Protein AF-A0A1M5IWQ6-F1 (afdb_monomer)

Structure (mmCIF, N/CA/C/O backbone):
data_AF-A0A1M5IWQ6-F1
#
_entry.id   AF-A0A1M5IWQ6-F1
#
loop_
_atom_site.group_PDB
_atom_site.id
_atom_site.type_symbol
_atom_site.label_atom_id
_atom_site.label_alt_id
_atom_site.label_comp_id
_atom_site.label_asym_id
_atom_site.label_entity_id
_atom_site.label_seq_id
_atom_site.pdbx_PDB_ins_code
_atom_site.Cartn_x
_atom_site.Cartn_y
_atom_site.Cartn_z
_atom_site.occupancy
_atom_site.B_iso_or_equiv
_atom_site.auth_seq_id
_atom_site.auth_comp_id
_atom_site.auth_asym_id
_atom_site.auth_atom_id
_atom_site.pdbx_PDB_model_num
ATOM 1 N N . MET A 1 1 ? 2.486 -21.327 -20.173 1.00 48.19 1 MET A N 1
ATOM 2 C CA . MET A 1 1 ? 1.313 -21.281 -19.273 1.00 48.19 1 MET A CA 1
ATOM 3 C C . MET A 1 1 ? 1.698 -21.804 -17.889 1.00 48.19 1 MET A C 1
ATOM 5 O O . MET A 1 1 ? 1.498 -21.087 -16.926 1.00 48.19 1 MET A O 1
ATOM 9 N N . GLU A 1 2 ? 2.389 -22.947 -17.797 1.00 38.00 2 GLU A N 1
ATOM 10 C CA . GLU A 1 2 ? 2.867 -23.539 -16.528 1.00 38.00 2 GLU A CA 1
ATOM 11 C C . GLU A 1 2 ? 3.842 -22.665 -15.716 1.00 38.00 2 GLU A C 1
ATOM 13 O O . GLU A 1 2 ? 3.672 -22.534 -14.512 1.00 38.00 2 GLU A O 1
ATOM 18 N N . LEU A 1 3 ? 4.811 -21.991 -16.350 1.00 35.88 3 LEU A N 1
ATOM 19 C CA . LEU A 1 3 ? 5.772 -21.109 -15.655 1.00 35.88 3 LEU A CA 1
ATOM 20 C C . LEU A 1 3 ? 5.118 -19.897 -14.963 1.00 35.88 3 LEU A C 1
ATOM 22 O O . LEU A 1 3 ? 5.536 -19.524 -13.871 1.00 35.88 3 LEU A O 1
ATOM 26 N N . LYS A 1 4 ? 4.073 -19.313 -15.570 1.00 40.38 4 LYS A N 1
ATOM 27 C CA . LYS A 1 4 ?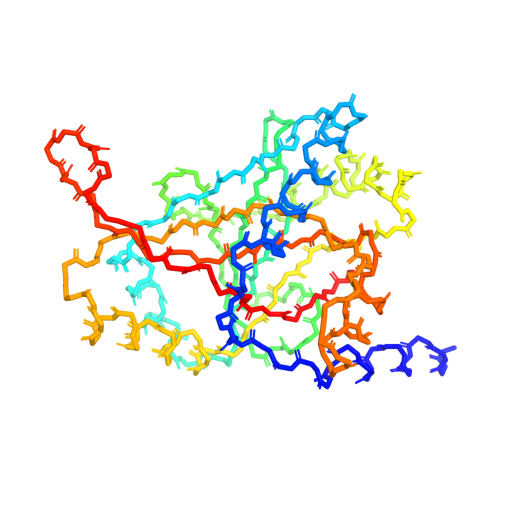 3.292 -18.223 -14.957 1.00 40.38 4 LYS A CA 1
ATOM 28 C C . LYS A 1 4 ? 2.473 -18.729 -13.771 1.00 40.38 4 LYS A C 1
ATOM 30 O O . LYS A 1 4 ? 2.425 -18.057 -12.750 1.00 40.38 4 LYS A O 1
ATOM 35 N N . ASN A 1 5 ? 1.887 -19.920 -13.885 1.00 39.28 5 ASN A N 1
ATOM 36 C CA . ASN A 1 5 ? 1.124 -20.529 -12.795 1.00 39.28 5 ASN A CA 1
ATOM 37 C C . ASN A 1 5 ? 2.032 -20.898 -11.607 1.00 39.28 5 ASN A C 1
ATOM 39 O O . ASN A 1 5 ? 1.681 -20.606 -10.473 1.00 39.28 5 ASN A O 1
ATOM 43 N N . LEU A 1 6 ? 3.242 -21.412 -11.861 1.00 35.00 6 LEU A N 1
ATOM 44 C CA . LEU A 1 6 ? 4.257 -21.689 -10.831 1.00 35.00 6 LEU A CA 1
ATOM 45 C C . LEU A 1 6 ? 4.786 -20.421 -10.135 1.00 35.00 6 LEU A C 1
ATOM 47 O O . LEU A 1 6 ? 5.103 -20.452 -8.947 1.00 35.00 6 LEU A O 1
ATOM 51 N N . GLN A 1 7 ? 4.904 -19.301 -10.857 1.00 44.38 7 GLN A N 1
ATOM 52 C CA 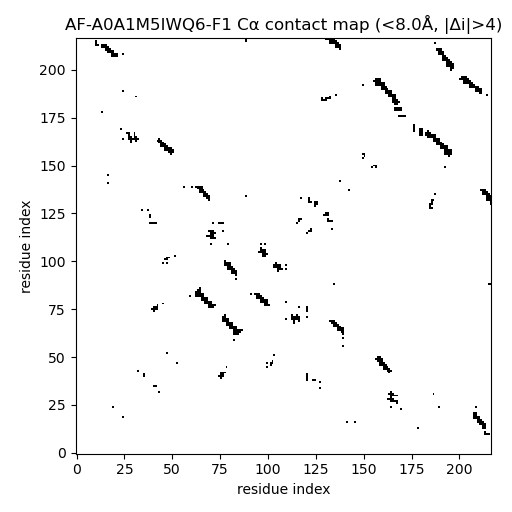. GLN A 1 7 ? 5.238 -18.005 -10.254 1.00 44.38 7 GLN A CA 1
ATOM 53 C C . GLN A 1 7 ? 4.087 -17.471 -9.392 1.00 44.38 7 GLN A C 1
ATOM 55 O O . GLN A 1 7 ? 4.338 -16.974 -8.299 1.00 44.38 7 GLN A O 1
ATOM 60 N N . LEU A 1 8 ? 2.837 -17.621 -9.842 1.00 43.28 8 LEU A N 1
ATOM 61 C CA . LEU A 1 8 ? 1.648 -17.237 -9.075 1.00 43.28 8 LEU A CA 1
ATOM 62 C C . LEU A 1 8 ? 1.505 -18.062 -7.787 1.00 43.28 8 LEU A C 1
ATOM 64 O O . LEU A 1 8 ? 1.313 -17.461 -6.734 1.00 43.28 8 LEU A O 1
ATOM 68 N N . GLU A 1 9 ? 1.718 -19.383 -7.842 1.00 45.91 9 GLU A N 1
ATOM 69 C CA . GLU A 1 9 ? 1.705 -20.280 -6.671 1.00 45.91 9 GLU A CA 1
ATOM 70 C C . GLU A 1 9 ? 2.801 -19.946 -5.646 1.00 45.91 9 GLU A C 1
ATOM 72 O O . GLU A 1 9 ? 2.559 -19.988 -4.442 1.00 45.91 9 GLU A O 1
ATOM 77 N N . LYS A 1 10 ? 4.007 -19.563 -6.096 1.00 45.91 10 LYS A N 1
ATOM 78 C CA . LYS A 1 10 ? 5.080 -19.101 -5.193 1.00 45.91 10 LYS A CA 1
ATOM 79 C C . LYS A 1 10 ? 4.766 -17.765 -4.523 1.00 45.91 10 LYS A C 1
ATOM 81 O O . LYS A 1 10 ? 5.246 -17.525 -3.422 1.00 45.91 10 LYS A O 1
ATOM 86 N N . ILE A 1 11 ? 4.001 -16.901 -5.187 1.00 44.62 11 ILE A N 1
ATOM 87 C CA . ILE A 1 11 ? 3.546 -15.619 -4.638 1.00 44.62 11 ILE A CA 1
ATOM 88 C C . ILE A 1 11 ? 2.382 -15.836 -3.656 1.00 44.62 11 ILE A C 1
ATOM 90 O O . ILE A 1 11 ? 2.345 -15.161 -2.636 1.00 44.62 11 ILE A O 1
ATOM 94 N N . ASP A 1 12 ? 1.488 -16.794 -3.925 1.00 43.41 12 ASP A N 1
ATOM 95 C CA . ASP A 1 12 ? 0.362 -17.174 -3.052 1.00 43.41 12 ASP A CA 1
ATOM 96 C C . ASP A 1 12 ? 0.777 -17.823 -1.725 1.00 43.41 12 ASP A C 1
ATOM 98 O O . ASP A 1 12 ? -0.024 -17.891 -0.799 1.00 43.41 12 ASP A O 1
ATOM 102 N N . GLY A 1 13 ? 2.012 -18.320 -1.625 1.00 43.31 13 GLY A N 1
ATOM 103 C CA . GLY A 1 13 ? 2.538 -18.954 -0.416 1.00 43.31 13 GLY A CA 1
ATOM 104 C C . GLY A 1 13 ? 3.197 -18.006 0.593 1.00 43.31 13 GLY A C 1
ATOM 105 O O . GLY A 1 13 ? 3.841 -18.501 1.517 1.00 43.31 13 GLY A O 1
ATOM 106 N N . ILE A 1 14 ? 3.126 -16.679 0.412 1.00 49.75 14 ILE A N 1
ATOM 107 C CA . ILE A 1 14 ? 3.876 -15.715 1.237 1.00 49.75 14 ILE A CA 1
ATOM 108 C C . ILE A 1 14 ? 2.935 -14.798 2.035 1.00 49.75 14 ILE A C 1
ATOM 110 O O . ILE A 1 14 ? 2.792 -13.614 1.732 1.00 49.75 14 ILE A O 1
ATOM 114 N N . ASP A 1 15 ? 2.365 -15.323 3.117 1.00 53.53 15 ASP A N 1
ATOM 115 C CA . ASP A 1 15 ? 1.614 -14.534 4.101 1.00 53.53 15 ASP A CA 1
ATOM 116 C C . ASP A 1 15 ? 2.568 -13.737 5.005 1.00 53.53 15 ASP A C 1
ATOM 118 O O . ASP A 1 15 ? 3.330 -14.333 5.773 1.00 53.53 15 ASP A O 1
ATOM 122 N N . PHE A 1 16 ? 2.508 -12.398 5.008 1.00 55.59 16 PHE A N 1
ATOM 123 C CA . PHE A 1 16 ? 3.153 -11.632 6.082 1.00 55.59 16 PHE A CA 1
ATOM 124 C C . PHE A 1 16 ? 2.357 -10.437 6.585 1.00 55.59 16 PHE A C 1
ATOM 126 O O . PHE A 1 16 ? 2.276 -9.421 5.916 1.00 55.59 16 PHE A O 1
ATOM 133 N N . ILE A 1 17 ? 1.997 -10.517 7.873 1.00 61.41 17 ILE A N 1
ATOM 134 C CA . ILE A 1 17 ? 1.981 -9.382 8.805 1.00 61.41 17 ILE A CA 1
ATOM 135 C C . ILE A 1 17 ? 3.007 -9.651 9.910 1.00 61.41 17 ILE A C 1
ATOM 137 O O . ILE A 1 17 ? 2.687 -10.062 11.031 1.00 61.41 17 ILE A O 1
ATOM 141 N N . LYS A 1 18 ? 4.287 -9.456 9.580 1.00 73.25 18 LYS A N 1
ATOM 142 C CA . LYS A 1 18 ? 5.389 -9.455 10.552 1.00 73.25 18 LYS A CA 1
ATOM 143 C C . LYS A 1 18 ? 5.885 -8.032 10.758 1.00 73.25 18 LYS A C 1
ATOM 145 O O . LYS A 1 18 ? 5.877 -7.217 9.840 1.00 73.25 18 LYS A O 1
ATOM 150 N N . LYS A 1 19 ? 6.314 -7.755 11.991 1.00 83.31 19 LYS A N 1
ATOM 151 C CA . LYS A 1 19 ? 7.054 -6.534 12.309 1.00 83.31 19 LYS A CA 1
ATOM 152 C C . LYS A 1 19 ? 8.330 -6.541 11.471 1.00 83.31 19 LYS A C 1
ATOM 154 O O . LYS A 1 19 ? 9.023 -7.558 11.453 1.00 83.31 19 LYS A O 1
ATOM 159 N N . ILE A 1 20 ? 8.626 -5.426 10.825 1.00 83.00 20 ILE A N 1
ATOM 160 C CA . ILE A 1 20 ? 9.859 -5.233 10.070 1.00 83.00 20 ILE A CA 1
ATOM 161 C C . ILE A 1 20 ? 10.855 -4.493 10.951 1.00 83.00 20 ILE A C 1
ATOM 163 O O . ILE A 1 20 ? 10.490 -3.610 11.729 1.00 83.00 20 ILE A O 1
ATOM 167 N N . ASP A 1 21 ? 12.119 -4.902 10.871 1.00 86.25 21 ASP A N 1
ATOM 168 C CA . ASP A 1 21 ? 13.200 -4.178 11.527 1.00 86.25 21 ASP A CA 1
ATOM 169 C C . ASP A 1 21 ? 13.381 -2.809 10.866 1.00 86.25 21 ASP A C 1
ATOM 171 O O . ASP A 1 21 ? 13.449 -2.706 9.642 1.00 86.25 21 ASP A O 1
ATOM 175 N N . SER A 1 22 ? 13.499 -1.752 11.667 1.00 89.50 22 SER A N 1
ATOM 176 C CA . SER A 1 22 ? 13.568 -0.385 11.147 1.00 89.50 22 SER A CA 1
ATOM 177 C C . SER A 1 22 ? 14.763 -0.148 10.223 1.00 89.50 22 SER A C 1
ATOM 179 O O . SER A 1 22 ? 14.689 0.717 9.357 1.00 89.50 22 SER A O 1
ATOM 181 N N . LYS A 1 23 ? 15.858 -0.912 10.349 1.00 89.19 23 LYS A N 1
ATOM 182 C CA . LYS A 1 23 ? 16.983 -0.819 9.408 1.00 89.19 23 LYS A CA 1
ATOM 183 C C . LYS A 1 23 ? 16.613 -1.349 8.027 1.00 89.19 23 LYS A C 1
ATOM 185 O O . LYS A 1 23 ? 17.020 -0.752 7.039 1.00 89.19 23 LYS A O 1
ATOM 190 N N . ILE A 1 24 ? 15.849 -2.441 7.969 1.00 88.44 24 ILE A N 1
ATOM 191 C CA . ILE A 1 24 ? 15.357 -3.019 6.710 1.00 88.44 24 ILE A CA 1
ATOM 192 C C . ILE A 1 24 ? 14.337 -2.072 6.080 1.00 88.44 24 ILE A C 1
ATOM 194 O O . ILE A 1 24 ? 14.435 -1.765 4.898 1.00 88.44 24 ILE A O 1
ATOM 198 N N . GLU A 1 25 ? 13.399 -1.561 6.880 1.00 91.25 25 GLU A N 1
ATOM 199 C CA . GLU A 1 25 ? 12.411 -0.588 6.412 1.00 91.25 25 GLU A CA 1
ATOM 200 C C . GLU A 1 25 ? 13.086 0.654 5.811 1.00 91.25 25 GLU A C 1
ATOM 202 O O . GLU A 1 25 ? 12.775 1.042 4.687 1.00 91.25 25 GLU A O 1
ATOM 207 N N . ASN A 1 26 ? 14.046 1.247 6.528 1.00 92.56 26 ASN A N 1
ATOM 208 C CA . ASN A 1 26 ? 14.762 2.431 6.056 1.00 92.56 26 ASN A CA 1
ATOM 209 C C . ASN A 1 26 ? 15.507 2.167 4.746 1.00 92.56 26 ASN A C 1
ATOM 211 O O . ASN A 1 26 ? 15.450 3.006 3.855 1.00 92.56 26 ASN A O 1
ATOM 215 N N . LEU A 1 27 ? 16.147 1.003 4.612 1.00 92.62 27 LEU A N 1
ATOM 216 C CA . LEU A 1 27 ? 16.830 0.616 3.381 1.00 92.62 27 LEU A CA 1
ATOM 217 C C . LEU A 1 27 ? 15.855 0.554 2.192 1.00 92.62 27 LEU A C 1
ATOM 219 O O . LEU A 1 27 ? 16.135 1.112 1.137 1.00 92.62 27 LEU A O 1
ATOM 223 N N . PHE A 1 28 ? 14.684 -0.064 2.365 1.00 93.38 28 PHE A N 1
ATOM 224 C CA . PHE A 1 28 ? 13.687 -0.156 1.291 1.00 93.38 28 PHE A CA 1
ATOM 225 C C . PHE A 1 28 ? 13.059 1.205 0.951 1.00 93.38 28 PHE A C 1
ATOM 227 O O . PHE A 1 28 ? 12.700 1.464 -0.200 1.00 93.38 28 PHE A O 1
ATOM 234 N N . ILE A 1 29 ? 12.909 2.087 1.943 1.00 94.94 29 ILE A N 1
ATOM 235 C CA . ILE A 1 29 ? 12.449 3.466 1.730 1.00 94.94 29 ILE A CA 1
ATOM 236 C C . ILE A 1 29 ? 13.504 4.281 0.973 1.00 94.94 29 ILE A C 1
ATOM 238 O O . ILE A 1 29 ? 13.147 5.082 0.111 1.00 94.94 29 ILE A O 1
ATOM 242 N N . GLU A 1 30 ? 14.789 4.111 1.290 1.00 95.00 30 GLU A N 1
ATOM 243 C CA . GLU A 1 30 ? 15.888 4.765 0.573 1.00 95.00 30 GLU A CA 1
ATOM 244 C C . GLU A 1 30 ? 15.916 4.336 -0.896 1.00 95.00 30 GLU A C 1
ATOM 246 O O . GLU A 1 30 ? 15.903 5.203 -1.768 1.00 95.00 30 GLU A O 1
ATOM 251 N N . GLU A 1 31 ? 15.806 3.035 -1.169 1.00 94.69 31 GLU A N 1
ATOM 252 C CA . GLU A 1 31 ? 15.715 2.497 -2.533 1.00 94.69 31 GLU A CA 1
ATOM 253 C C . GLU A 1 31 ? 14.539 3.121 -3.311 1.00 94.69 31 GLU A C 1
ATOM 255 O O . GLU A 1 31 ? 14.687 3.628 -4.425 1.00 94.69 31 GLU A O 1
ATOM 260 N N . TYR A 1 32 ? 13.363 3.202 -2.680 1.00 95.75 32 TYR A N 1
ATOM 261 C CA . TYR A 1 32 ? 12.200 3.844 -3.294 1.00 95.75 32 TYR A CA 1
ATOM 262 C C . TYR A 1 32 ? 12.426 5.330 -3.587 1.00 95.75 32 TYR A C 1
ATOM 264 O O . TYR A 1 32 ? 11.986 5.825 -4.624 1.00 95.75 32 TYR A O 1
ATOM 272 N N . LYS A 1 33 ? 13.123 6.059 -2.709 1.00 95.12 33 LYS A N 1
ATOM 273 C CA . LYS A 1 33 ? 13.457 7.476 -2.929 1.00 95.12 33 LYS A CA 1
ATOM 274 C C . LYS A 1 33 ? 14.404 7.669 -4.105 1.00 95.12 33 LYS A C 1
ATOM 276 O O . LYS A 1 33 ? 14.235 8.625 -4.864 1.00 95.12 33 LYS A O 1
ATOM 281 N N . GLU A 1 34 ? 15.359 6.765 -4.302 1.00 94.56 34 GLU A N 1
ATOM 282 C CA . GLU A 1 34 ? 16.205 6.776 -5.499 1.00 94.56 34 GLU A CA 1
ATOM 283 C C . GLU A 1 34 ? 15.364 6.590 -6.769 1.00 94.56 34 GLU A C 1
ATOM 285 O O . GLU A 1 34 ? 15.532 7.327 -7.750 1.00 94.56 34 GLU A O 1
ATOM 290 N N . LEU A 1 35 ? 14.371 5.696 -6.726 1.00 93.19 35 LEU A N 1
ATOM 291 C CA . LEU A 1 35 ? 13.426 5.495 -7.824 1.00 93.19 35 LEU A CA 1
ATOM 292 C C . LEU A 1 35 ? 12.610 6.759 -8.145 1.00 93.19 35 LEU A C 1
ATOM 294 O O . LEU A 1 35 ? 12.368 7.040 -9.322 1.00 93.19 35 LEU A O 1
ATOM 298 N N . GLN A 1 36 ? 12.245 7.576 -7.148 1.00 92.69 36 GLN A N 1
ATOM 299 C CA . GLN A 1 36 ? 11.555 8.860 -7.374 1.00 92.69 36 GLN A CA 1
ATOM 300 C C . GLN A 1 36 ? 12.387 9.854 -8.193 1.00 92.69 36 GLN A C 1
ATOM 302 O O . GLN A 1 36 ? 11.821 10.663 -8.932 1.00 92.69 36 GLN A O 1
ATOM 307 N N . GLY A 1 37 ? 13.721 9.776 -8.115 1.00 90.12 37 GLY A N 1
ATOM 308 C CA . GLY A 1 37 ? 14.618 10.565 -8.962 1.00 90.12 37 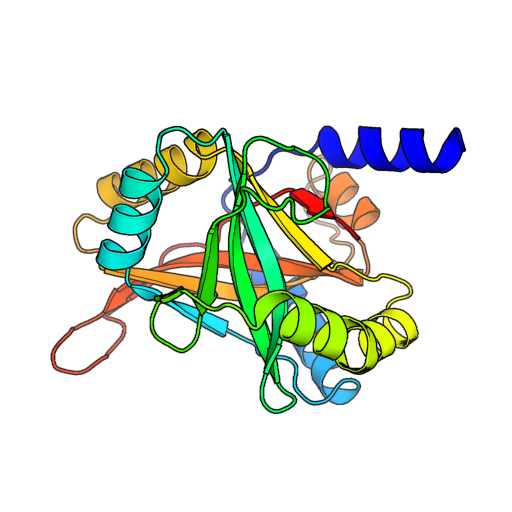GLY A CA 1
ATOM 309 C C . GLY A 1 37 ? 14.450 10.260 -10.456 1.00 90.12 37 GLY A C 1
ATOM 310 O O . GLY A 1 37 ? 14.673 11.132 -11.297 1.00 90.12 37 GLY A O 1
ATOM 311 N N . ASN A 1 38 ? 13.993 9.048 -10.784 1.00 91.50 38 ASN A N 1
ATOM 312 C CA . ASN A 1 38 ? 13.811 8.560 -12.152 1.00 91.50 38 ASN A CA 1
ATOM 313 C C . ASN A 1 38 ? 12.336 8.511 -12.589 1.00 91.50 38 ASN A C 1
ATOM 315 O O . ASN A 1 38 ? 12.035 8.596 -13.784 1.00 91.50 38 ASN A O 1
ATOM 319 N N . VAL A 1 39 ? 11.407 8.385 -11.637 1.00 93.50 39 VAL A N 1
ATOM 320 C CA . VAL A 1 39 ? 9.963 8.277 -11.873 1.00 93.50 39 VAL A CA 1
ATOM 321 C C . VAL A 1 39 ? 9.231 9.379 -11.109 1.00 93.50 39 VAL A C 1
ATOM 323 O O . VAL A 1 39 ? 8.917 9.272 -9.926 1.00 93.50 39 VAL A O 1
ATOM 326 N N . SER A 1 40 ? 8.906 10.459 -11.819 1.00 93.75 40 SER A N 1
ATOM 327 C CA . SER A 1 40 ? 8.113 11.561 -11.268 1.00 93.75 40 SER A CA 1
ATOM 328 C C . SER A 1 40 ? 6.703 11.108 -10.875 1.00 93.75 40 SER A C 1
ATOM 330 O O . SER A 1 40 ? 6.046 10.427 -11.666 1.00 93.75 40 SER A O 1
ATOM 332 N N . GLY A 1 41 ? 6.196 11.599 -9.743 1.00 93.25 41 GLY A N 1
ATOM 333 C CA . GLY A 1 41 ? 4.818 11.353 -9.300 1.00 93.25 41 GLY A CA 1
ATOM 334 C C . GLY A 1 41 ? 4.667 10.185 -8.327 1.00 93.25 41 GLY A C 1
ATOM 335 O O . GLY A 1 41 ? 3.558 9.909 -7.890 1.00 93.25 41 GLY A O 1
ATOM 336 N N . LEU A 1 42 ? 5.756 9.516 -7.951 1.00 94.69 42 LEU A N 1
ATOM 337 C CA . LEU A 1 42 ? 5.745 8.528 -6.877 1.00 94.69 42 LEU A CA 1
ATOM 338 C C . LEU A 1 42 ? 5.466 9.193 -5.523 1.00 94.69 42 LEU A C 1
ATOM 340 O O . LEU A 1 42 ? 6.167 10.120 -5.119 1.00 94.69 42 LEU A O 1
ATOM 344 N N . THR A 1 43 ? 4.451 8.700 -4.822 1.00 93.62 43 THR A N 1
ATOM 345 C CA . THR A 1 43 ? 4.057 9.162 -3.485 1.00 93.62 43 THR A CA 1
ATOM 346 C C . THR A 1 43 ? 4.806 8.354 -2.429 1.00 93.62 43 THR A C 1
ATOM 348 O O . THR A 1 43 ? 4.904 7.139 -2.563 1.00 93.62 43 THR A O 1
ATOM 351 N N . GLU A 1 44 ? 5.336 9.001 -1.387 1.00 92.94 44 GLU A N 1
ATOM 352 C CA . GLU A 1 44 ? 6.078 8.315 -0.310 1.00 92.94 44 GLU A CA 1
ATOM 353 C C . GLU A 1 44 ? 5.164 7.742 0.769 1.00 92.94 44 GLU A C 1
ATOM 355 O O . GLU A 1 44 ? 5.475 6.729 1.388 1.00 92.94 44 GLU A O 1
ATOM 360 N N . THR A 1 45 ? 4.055 8.420 1.063 1.00 91.75 45 THR A N 1
ATOM 361 C CA . THR A 1 45 ? 3.232 8.068 2.216 1.00 91.75 45 THR A CA 1
ATOM 362 C C . THR A 1 45 ? 1.758 8.320 1.966 1.00 91.75 45 THR A C 1
ATOM 364 O O . THR A 1 45 ? 1.371 9.387 1.491 1.00 91.75 45 THR A O 1
ATOM 367 N N . PHE A 1 46 ? 0.935 7.369 2.399 1.00 89.75 46 PHE A N 1
ATOM 368 C CA . PHE A 1 46 ? -0.513 7.520 2.499 1.00 89.75 46 PHE A CA 1
ATOM 369 C C . PHE A 1 46 ? -0.944 7.447 3.958 1.00 89.75 46 PHE A C 1
ATOM 371 O O . PHE A 1 46 ? -0.355 6.724 4.758 1.00 89.75 46 PHE A O 1
ATOM 378 N N . VAL A 1 47 ? -1.984 8.192 4.326 1.00 88.81 47 VAL A N 1
ATOM 379 C CA . VAL A 1 47 ? -2.518 8.176 5.691 1.00 88.81 47 VAL A CA 1
ATOM 380 C C . VAL A 1 47 ? -4.028 8.034 5.644 1.00 88.81 47 VAL A C 1
ATOM 382 O O . VAL A 1 47 ? -4.706 8.826 4.993 1.00 88.81 47 VAL A O 1
ATOM 385 N N . ILE A 1 48 ? -4.557 7.067 6.390 1.00 87.38 48 ILE A N 1
ATOM 386 C CA . ILE A 1 48 ? -5.998 6.821 6.495 1.00 87.38 48 ILE A CA 1
ATOM 387 C C . ILE A 1 48 ? -6.465 6.957 7.940 1.00 87.38 48 ILE A C 1
ATOM 389 O O . ILE A 1 48 ? -5.756 6.602 8.883 1.00 87.38 48 ILE A O 1
ATOM 393 N N . ASP A 1 49 ? -7.681 7.465 8.118 1.00 88.62 49 ASP A N 1
ATOM 394 C CA . ASP A 1 49 ? -8.357 7.459 9.411 1.00 88.62 49 ASP A CA 1
ATOM 395 C C . ASP A 1 49 ? -8.769 6.028 9.785 1.00 88.62 49 ASP A C 1
ATOM 397 O O . ASP A 1 49 ? -9.456 5.342 9.021 1.00 88.62 49 ASP A O 1
ATOM 401 N N . LEU A 1 50 ? -8.352 5.572 10.969 1.00 89.12 50 LEU A N 1
ATOM 402 C CA . LEU A 1 50 ? -8.606 4.200 11.405 1.00 89.12 50 LEU A CA 1
ATOM 403 C C . LEU A 1 50 ? -10.099 3.963 11.655 1.00 89.12 50 LEU A C 1
ATOM 405 O O . LEU A 1 50 ? -10.583 2.863 11.408 1.00 89.12 50 LEU A O 1
ATOM 409 N N . GLY A 1 51 ? -10.839 4.964 12.142 1.00 88.94 51 GLY A N 1
ATOM 410 C CA . GLY A 1 51 ? -12.282 4.841 12.359 1.00 88.94 51 GLY A CA 1
ATOM 411 C C . GLY A 1 51 ? -13.023 4.572 11.052 1.00 88.94 51 GLY A C 1
ATOM 412 O O . GLY A 1 51 ? -13.786 3.615 10.947 1.00 88.94 51 GLY A O 1
ATOM 413 N N . THR A 1 52 ? -12.716 5.367 10.033 1.00 88.19 52 THR A N 1
ATOM 414 C CA . THR A 1 52 ? -13.293 5.254 8.694 1.00 88.19 52 THR A CA 1
ATOM 415 C C . THR A 1 52 ? -12.919 3.927 8.046 1.00 88.19 52 THR A C 1
ATOM 417 O O . THR A 1 52 ? -13.791 3.228 7.535 1.00 88.19 52 THR A O 1
ATOM 420 N N . PHE A 1 53 ? -11.648 3.523 8.134 1.00 89.75 53 PHE A N 1
ATOM 421 C CA . PHE A 1 53 ? -11.214 2.238 7.591 1.00 89.75 53 PHE A CA 1
ATOM 422 C C . PHE A 1 53 ? -11.900 1.053 8.284 1.00 89.75 53 PHE A C 1
ATOM 424 O O . PHE A 1 53 ? -12.351 0.123 7.624 1.00 89.75 53 PHE A O 1
ATOM 431 N N . LYS A 1 54 ? -12.066 1.107 9.612 1.00 90.19 54 LYS A N 1
ATOM 432 C CA . LYS A 1 54 ? -12.806 0.083 10.363 1.00 90.19 54 LYS A CA 1
ATOM 433 C C . LYS A 1 54 ? -14.278 -0.001 9.971 1.00 90.19 54 LYS A C 1
ATOM 435 O O . LYS A 1 54 ? -14.810 -1.106 9.924 1.00 90.19 54 LYS A O 1
ATOM 440 N N . ASN A 1 55 ? -14.924 1.132 9.707 1.00 89.62 55 ASN A N 1
ATOM 441 C CA . ASN A 1 55 ? -16.306 1.136 9.235 1.00 89.62 55 ASN A CA 1
ATOM 442 C C . ASN A 1 55 ? -16.403 0.448 7.870 1.00 89.62 55 ASN A C 1
ATOM 444 O O . ASN A 1 55 ? -17.219 -0.451 7.711 1.00 89.62 55 ASN A O 1
ATOM 448 N N . LEU A 1 56 ? -15.487 0.756 6.945 1.00 88.75 56 LEU A N 1
ATOM 449 C CA . LEU A 1 56 ? -15.427 0.077 5.649 1.00 88.75 56 LEU A CA 1
ATOM 450 C C . LEU A 1 56 ? -15.210 -1.432 5.774 1.00 88.75 56 LEU A C 1
ATOM 452 O O . LEU A 1 56 ? -15.889 -2.194 5.092 1.00 88.75 56 LEU A O 1
ATOM 456 N N . LEU A 1 57 ? -14.310 -1.872 6.656 1.00 90.25 57 LEU A N 1
ATOM 457 C CA . LEU A 1 57 ? -14.102 -3.299 6.923 1.00 90.25 57 LEU A CA 1
ATOM 458 C C . LEU A 1 57 ? -15.375 -3.966 7.462 1.00 90.25 57 LEU A C 1
ATOM 460 O O . LEU A 1 57 ? -15.700 -5.082 7.070 1.00 90.2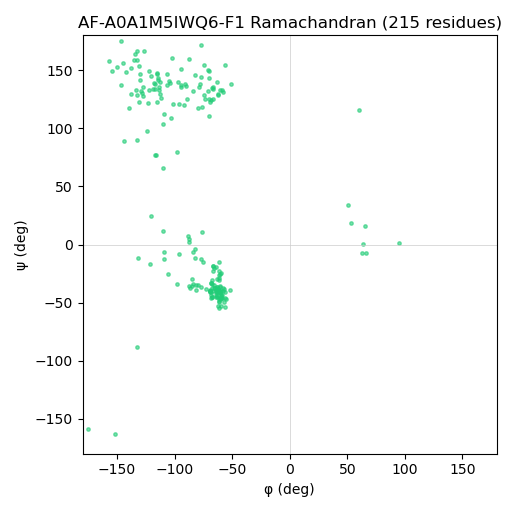5 57 LEU A O 1
ATOM 464 N N . SER A 1 58 ? -16.110 -3.281 8.341 1.00 91.12 58 SER A N 1
ATOM 465 C CA . SER A 1 58 ? -17.365 -3.784 8.906 1.00 91.12 58 SER A CA 1
ATOM 466 C C . SER A 1 58 ? -18.468 -3.893 7.849 1.00 91.12 58 SER A C 1
ATOM 468 O O . SER A 1 58 ? -19.144 -4.922 7.773 1.00 91.12 58 SER A O 1
ATOM 470 N N . ASP A 1 59 ? -18.616 -2.867 7.008 1.00 90.06 59 ASP A N 1
ATOM 471 C CA . ASP A 1 59 ? -19.614 -2.800 5.931 1.00 90.06 59 ASP A CA 1
ATOM 472 C C . ASP A 1 59 ? -19.390 -3.870 4.846 1.00 90.06 59 ASP A C 1
ATOM 474 O O . ASP A 1 59 ? -20.315 -4.214 4.109 1.00 90.06 59 ASP A O 1
ATOM 478 N N . HIS A 1 60 ? -18.173 -4.421 4.774 1.00 89.69 60 HIS A N 1
ATOM 479 C CA . HIS A 1 60 ? -17.760 -5.460 3.824 1.00 89.69 60 HIS A CA 1
ATOM 480 C C . HIS A 1 60 ? -17.284 -6.735 4.519 1.00 89.69 60 HIS A C 1
ATOM 482 O O . HIS A 1 60 ? -16.539 -7.520 3.940 1.00 8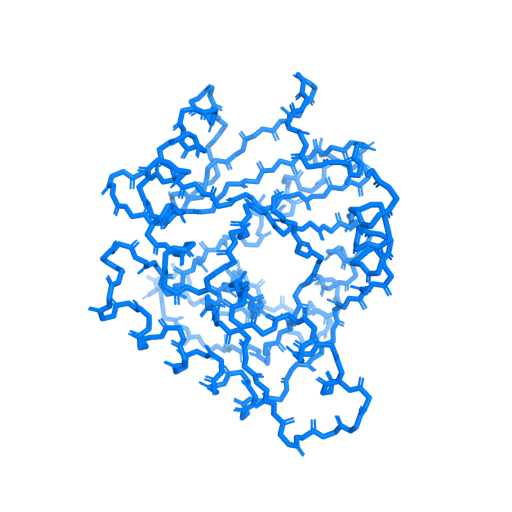9.69 60 HIS A O 1
ATOM 488 N N . SER A 1 61 ? -17.739 -6.975 5.750 1.00 89.81 61 SER A N 1
ATOM 489 C CA . SER A 1 61 ? -17.373 -8.158 6.544 1.00 89.81 61 SER A CA 1
ATOM 490 C C . SER A 1 61 ? -17.780 -9.493 5.908 1.00 89.81 61 SER A C 1
ATOM 492 O O . SER A 1 61 ? -17.289 -10.542 6.313 1.00 89.81 61 SER A O 1
ATOM 494 N N . ASN A 1 62 ? -18.656 -9.469 4.902 1.00 88.88 62 ASN A N 1
ATOM 495 C CA . ASN A 1 62 ? -19.032 -10.634 4.107 1.00 88.88 62 ASN A CA 1
ATOM 496 C C . ASN A 1 62 ? -18.043 -10.965 2.975 1.00 88.88 62 ASN A C 1
ATOM 498 O O . ASN A 1 62 ? -18.273 -11.945 2.271 1.00 88.88 62 ASN A O 1
ATOM 502 N N . LYS A 1 63 ? -17.004 -10.148 2.765 1.00 89.31 63 LYS A N 1
ATOM 503 C CA . LYS A 1 63 ? -15.968 -10.361 1.750 1.00 89.31 63 LYS A CA 1
ATOM 504 C C . LYS A 1 63 ? -14.763 -11.082 2.331 1.00 89.31 63 LYS A C 1
ATOM 506 O O . LYS A 1 63 ? -14.448 -10.929 3.506 1.00 89.31 63 LYS A O 1
ATOM 511 N N . LYS A 1 64 ? -14.053 -11.848 1.504 1.00 88.62 64 LYS A N 1
ATOM 512 C CA . LYS A 1 64 ? -12.836 -12.545 1.949 1.00 88.62 64 LYS A CA 1
ATOM 513 C C . LYS A 1 64 ? -11.595 -11.654 1.956 1.00 88.62 64 LYS A C 1
ATOM 515 O O . LYS A 1 64 ? -10.773 -11.765 2.866 1.00 88.62 64 LYS A O 1
ATOM 520 N N . PHE A 1 65 ? -11.452 -10.789 0.955 1.00 88.00 65 PHE A N 1
ATOM 521 C CA . PHE A 1 65 ? -10.227 -10.040 0.705 1.00 88.00 65 PHE A CA 1
ATOM 522 C C . PHE A 1 65 ? -10.432 -8.525 0.699 1.00 88.00 65 PHE A C 1
ATOM 524 O O . PHE A 1 65 ? -11.468 -8.021 0.264 1.00 88.00 65 PHE A O 1
ATOM 531 N N . CYS A 1 66 ? -9.387 -7.809 1.107 1.00 89.00 66 CYS A N 1
ATOM 532 C CA . CYS A 1 66 ? -9.202 -6.379 0.892 1.00 89.00 66 CYS A CA 1
ATOM 533 C C . CYS A 1 66 ? -7.979 -6.185 -0.011 1.00 89.00 66 CYS A C 1
ATOM 535 O O . CYS A 1 66 ? -6.887 -6.665 0.299 1.00 89.00 66 CYS A O 1
ATOM 537 N N . LYS A 1 67 ? -8.174 -5.513 -1.142 1.00 89.12 67 LYS A N 1
ATOM 538 C CA . LYS A 1 67 ? -7.157 -5.294 -2.174 1.00 89.12 67 LYS A CA 1
ATOM 539 C C . LYS A 1 67 ? -6.826 -3.813 -2.253 1.00 89.12 67 LYS A C 1
ATOM 541 O O . LYS A 1 67 ? -7.736 -2.995 -2.330 1.00 89.12 67 LYS A O 1
ATOM 546 N N . PHE A 1 68 ? -5.546 -3.493 -2.288 1.00 90.06 68 PHE A N 1
ATOM 547 C CA . PHE A 1 68 ? -4.979 -2.160 -2.411 1.00 90.06 68 PHE A CA 1
ATOM 548 C C . PHE A 1 68 ? -4.344 -2.051 -3.794 1.00 90.06 68 PHE A C 1
ATOM 550 O O . PHE A 1 68 ? -3.284 -2.613 -4.040 1.00 90.06 68 PHE A O 1
ATOM 557 N N . TYR A 1 69 ? -5.011 -1.367 -4.711 1.00 91.31 69 TYR A N 1
ATOM 558 C CA . TYR A 1 69 ? -4.545 -1.170 -6.076 1.00 91.31 69 TYR A CA 1
ATOM 559 C C . TYR A 1 69 ? -3.717 0.097 -6.183 1.00 91.31 69 TYR A C 1
ATOM 561 O O . TYR A 1 69 ? -4.125 1.142 -5.671 1.00 91.31 69 TYR A O 1
ATOM 569 N N . TYR A 1 70 ? -2.618 0.021 -6.925 1.00 92.25 70 TYR A N 1
ATOM 570 C CA . TYR A 1 70 ? -1.929 1.214 -7.386 1.00 92.25 70 TYR A CA 1
ATOM 571 C C . TYR A 1 70 ? -2.734 1.862 -8.500 1.00 92.25 70 TYR A C 1
ATOM 573 O O . TYR A 1 70 ? -3.113 1.238 -9.495 1.00 92.25 70 TYR A O 1
ATOM 581 N N . THR A 1 71 ? -3.030 3.134 -8.298 1.00 92.31 71 THR A N 1
ATOM 582 C CA . THR A 1 71 ? -3.811 3.947 -9.214 1.00 92.31 71 THR A CA 1
ATOM 583 C C . THR A 1 71 ? -3.108 5.273 -9.442 1.00 92.31 71 THR A C 1
ATOM 585 O O . THR A 1 71 ? -2.144 5.616 -8.759 1.00 92.31 71 THR A O 1
ATOM 588 N N . GLN A 1 72 ? -3.539 6.017 -10.456 1.00 91.81 72 GLN A N 1
ATOM 589 C CA . GLN A 1 72 ? -2.961 7.316 -10.754 1.00 91.81 72 GLN A CA 1
ATOM 590 C C . GLN A 1 72 ? -4.048 8.364 -10.926 1.00 91.81 72 GLN A C 1
ATOM 592 O O . GLN A 1 72 ? -4.906 8.287 -11.813 1.00 91.81 72 GLN A O 1
ATOM 597 N N . GLU A 1 73 ? -3.934 9.400 -10.107 1.00 88.06 73 GLU A N 1
ATOM 598 C CA . GLU A 1 73 ? -4.778 10.583 -10.126 1.00 88.06 73 GLU A CA 1
ATOM 599 C C . GLU A 1 73 ? -3.879 11.814 -10.201 1.00 88.06 73 GLU A C 1
ATOM 601 O O . GLU A 1 73 ? -2.849 11.872 -9.545 1.00 88.06 73 GLU A O 1
ATOM 606 N N . SER A 1 74 ? -4.210 12.793 -11.046 1.00 88.19 74 SER A N 1
ATOM 607 C CA . SER A 1 74 ? -3.438 14.046 -11.149 1.00 88.19 74 SER A CA 1
ATOM 608 C C . SER A 1 74 ? -1.915 13.871 -11.334 1.00 88.19 74 SER A C 1
ATOM 610 O O . SER A 1 74 ? -1.133 14.697 -10.874 1.00 88.19 74 SER A O 1
ATOM 612 N N . LYS A 1 75 ? -1.495 12.817 -12.055 1.00 90.94 75 LYS A N 1
ATOM 613 C CA . LYS A 1 75 ? -0.083 12.434 -12.296 1.00 90.94 75 LYS A CA 1
ATOM 614 C C . LYS A 1 75 ? 0.703 11.998 -11.054 1.00 90.94 75 LYS A C 1
ATOM 616 O O . LYS A 1 75 ? 1.928 11.935 -11.118 1.00 90.94 75 LYS A O 1
ATOM 621 N N . VAL A 1 76 ? 0.022 11.690 -9.957 1.00 93.25 76 VAL A N 1
ATOM 622 C CA . VAL A 1 76 ? 0.638 11.123 -8.759 1.00 93.25 76 VAL A CA 1
ATOM 623 C C . VAL A 1 76 ? 0.117 9.716 -8.500 1.00 93.25 76 VAL A C 1
ATOM 625 O O . VAL A 1 76 ? -1.032 9.395 -8.816 1.00 93.25 76 VAL A O 1
ATOM 628 N N . LEU A 1 77 ? 0.985 8.876 -7.943 1.00 92.62 77 LEU A N 1
ATOM 629 C CA . LEU A 1 77 ? 0.640 7.553 -7.456 1.00 92.62 77 LEU A CA 1
ATOM 630 C C . LEU A 1 77 ? -0.370 7.709 -6.323 1.00 92.62 77 LEU A C 1
ATOM 632 O O . LEU A 1 77 ? -0.140 8.455 -5.369 1.00 92.62 77 LEU A O 1
ATOM 636 N N . ASN A 1 78 ? -1.461 6.969 -6.423 1.00 90.56 78 ASN A N 1
ATOM 637 C CA . ASN A 1 78 ? -2.456 6.828 -5.385 1.00 90.56 78 ASN A CA 1
ATOM 638 C C . ASN A 1 78 ? -2.690 5.340 -5.090 1.00 90.56 78 ASN A C 1
ATOM 640 O O . ASN A 1 78 ? -2.246 4.458 -5.830 1.00 90.56 78 ASN A O 1
ATOM 644 N N . ILE A 1 79 ? -3.366 5.066 -3.983 1.00 88.69 79 ILE A N 1
ATOM 645 C CA . ILE A 1 79 ? -3.835 3.739 -3.624 1.00 88.69 79 ILE A CA 1
ATOM 646 C C . ILE A 1 79 ? -5.356 3.777 -3.579 1.00 88.69 79 ILE A C 1
ATOM 648 O O . ILE A 1 79 ? -5.982 4.715 -3.087 1.00 88.69 79 ILE A O 1
ATOM 652 N N . SER A 1 80 ? -5.984 2.745 -4.112 1.00 88.62 80 SER A N 1
ATOM 653 C CA . SER A 1 80 ? -7.431 2.602 -4.067 1.00 88.62 80 SER A CA 1
ATOM 654 C C . SER A 1 80 ? -7.791 1.208 -3.570 1.00 88.62 80 SER A C 1
ATOM 656 O O . SER A 1 80 ? -7.108 0.236 -3.879 1.00 88.62 80 SER A O 1
ATOM 658 N N . ILE A 1 81 ? -8.839 1.104 -2.758 1.00 88.69 81 ILE A N 1
ATOM 659 C CA . ILE A 1 81 ? -9.194 -0.129 -2.056 1.00 88.69 81 ILE A CA 1
ATOM 660 C C . ILE A 1 81 ? -10.402 -0.783 -2.707 1.00 88.69 81 ILE A C 1
ATOM 662 O O . ILE A 1 81 ? -11.355 -0.090 -3.058 1.00 88.69 81 ILE A O 1
ATOM 666 N N . SER A 1 82 ? -10.394 -2.113 -2.798 1.00 88.88 82 SER A N 1
ATOM 667 C CA . SER A 1 82 ? -11.597 -2.892 -3.080 1.00 88.88 82 SER A CA 1
ATOM 668 C C . SER A 1 82 ? -11.793 -4.065 -2.125 1.00 88.88 82 SER A C 1
ATOM 670 O O . SER A 1 82 ? -10.811 -4.629 -1.637 1.00 88.88 82 SER A O 1
ATOM 672 N N . PHE A 1 83 ? -13.043 -4.481 -1.932 1.00 87.88 83 PHE A N 1
ATOM 673 C CA . PHE A 1 83 ? -13.394 -5.682 -1.172 1.00 87.88 83 PHE A CA 1
ATOM 674 C C . PHE A 1 83 ? -13.968 -6.759 -2.089 1.00 87.88 83 PHE A C 1
ATOM 676 O O . PHE A 1 83 ? -14.935 -6.501 -2.805 1.00 87.88 83 PHE A O 1
ATOM 683 N N . SER A 1 84 ? -13.396 -7.964 -2.045 1.00 86.81 84 SER A N 1
ATOM 684 C CA . SER A 1 84 ? -13.677 -9.019 -3.024 1.00 86.81 84 SER A CA 1
ATOM 685 C C . SER A 1 84 ? -13.661 -10.415 -2.408 1.00 86.81 84 SER A C 1
ATOM 687 O O . SER A 1 84 ? -12.992 -10.661 -1.407 1.00 86.81 84 SER A O 1
ATOM 689 N N . ASP A 1 85 ? -14.360 -11.349 -3.047 1.00 84.38 85 ASP A N 1
ATOM 690 C CA . ASP A 1 85 ? -14.270 -12.788 -2.750 1.00 84.38 85 ASP A CA 1
ATOM 691 C C . ASP A 1 85 ? -13.302 -13.510 -3.693 1.00 84.38 85 ASP A C 1
ATOM 693 O O . ASP A 1 85 ? -12.963 -14.674 -3.482 1.00 84.38 85 ASP A O 1
ATOM 697 N N . ASN A 1 86 ? -12.830 -12.807 -4.723 1.00 79.50 86 ASN A N 1
ATOM 698 C CA . ASN A 1 86 ? -11.903 -13.334 -5.703 1.00 79.50 86 ASN A CA 1
ATOM 699 C C . ASN A 1 86 ? -10.457 -13.095 -5.250 1.00 79.50 86 ASN A C 1
ATOM 701 O O . ASN A 1 86 ? -10.073 -11.951 -5.002 1.00 79.50 86 ASN A O 1
ATOM 705 N N . SER A 1 87 ? -9.652 -14.156 -5.187 1.00 66.81 87 SER A N 1
ATOM 706 C CA . SER A 1 87 ? -8.205 -14.061 -4.957 1.00 66.81 87 SER A CA 1
ATOM 707 C C . SER A 1 87 ? -7.432 -13.587 -6.192 1.00 66.81 87 SER A C 1
ATOM 709 O O . SER A 1 87 ? -6.274 -13.198 -6.076 1.00 66.81 87 SER A O 1
ATOM 711 N N . GLU A 1 88 ? -8.046 -13.608 -7.376 1.00 68.00 88 GLU A N 1
ATOM 712 C CA . GLU A 1 88 ? -7.429 -13.128 -8.611 1.00 68.00 88 GLU A CA 1
ATOM 713 C C . GLU A 1 88 ? -7.370 -11.590 -8.666 1.00 68.00 88 GLU A C 1
ATOM 715 O O . GLU A 1 88 ? -8.173 -10.870 -8.062 1.00 68.00 88 GLU A O 1
ATOM 720 N N . CYS A 1 89 ? -6.408 -11.075 -9.435 1.00 63.38 89 CYS A N 1
ATOM 721 C CA . CYS A 1 89 ? -6.098 -9.646 -9.539 1.00 63.38 89 CYS A CA 1
ATOM 722 C C . CYS A 1 89 ? -7.198 -8.797 -10.191 1.00 63.38 89 CYS A C 1
ATOM 724 O O . CYS A 1 89 ? -7.227 -7.571 -10.023 1.00 63.38 89 CYS A O 1
ATOM 726 N N . ALA A 1 90 ? -8.069 -9.420 -10.987 1.00 69.25 90 ALA A N 1
ATOM 727 C CA . ALA A 1 90 ? -9.084 -8.707 -11.743 1.00 69.25 90 ALA A CA 1
ATOM 728 C C . ALA A 1 90 ? -10.123 -8.082 -10.806 1.00 69.25 90 ALA A C 1
ATOM 730 O O . ALA A 1 90 ? -10.615 -8.730 -9.882 1.00 69.25 90 ALA A O 1
ATOM 731 N N . ILE A 1 91 ? -10.449 -6.819 -11.084 1.00 71.75 91 ILE A N 1
ATOM 732 C CA . ILE A 1 91 ? -11.617 -6.162 -10.503 1.00 71.75 91 ILE A CA 1
ATOM 733 C C . ILE A 1 91 ? -12.828 -6.846 -11.122 1.00 71.75 91 ILE A C 1
ATOM 735 O O . ILE A 1 91 ? -12.943 -6.896 -12.351 1.00 71.75 91 ILE A O 1
ATOM 739 N N . ILE A 1 92 ? -13.713 -7.372 -10.293 1.00 69.19 92 ILE A N 1
ATOM 740 C CA . ILE A 1 92 ? -14.987 -7.926 -10.748 1.00 69.19 92 ILE A CA 1
ATOM 741 C C . ILE A 1 92 ? -16.108 -6.929 -10.472 1.00 69.19 92 ILE A C 1
ATOM 743 O O . ILE A 1 92 ? -15.960 -5.998 -9.685 1.00 69.19 92 ILE A O 1
ATOM 747 N N . LYS A 1 93 ? -17.239 -7.086 -11.161 1.00 65.25 93 LYS A N 1
ATOM 748 C CA . LYS A 1 93 ? -18.349 -6.121 -11.120 1.00 65.25 93 LYS A CA 1
ATOM 749 C C . LYS A 1 93 ? -18.920 -5.934 -9.707 1.00 65.25 93 LYS A C 1
ATOM 751 O O . LYS A 1 93 ? -19.523 -4.909 -9.412 1.00 65.25 93 LYS A O 1
ATOM 756 N N . GLU A 1 94 ? -18.752 -6.936 -8.857 1.00 62.03 94 GLU A N 1
ATOM 757 C CA . GLU A 1 94 ? -19.214 -6.988 -7.475 1.00 62.03 94 GLU A CA 1
ATOM 758 C C . GLU A 1 94 ? -18.249 -6.319 -6.484 1.00 62.03 94 GLU A C 1
ATOM 760 O O . GLU A 1 94 ? -18.579 -6.213 -5.298 1.00 62.03 94 GLU A O 1
ATOM 765 N N . ASP A 1 95 ? -17.068 -5.894 -6.942 1.00 63.91 95 ASP A N 1
ATOM 766 C CA . ASP A 1 95 ? -16.087 -5.217 -6.105 1.00 63.91 95 ASP A CA 1
ATOM 767 C C . ASP A 1 95 ? -16.545 -3.784 -5.831 1.00 63.91 95 ASP A C 1
ATOM 769 O O . ASP A 1 95 ? -16.863 -3.014 -6.739 1.00 63.91 95 ASP A O 1
ATOM 773 N N . LYS A 1 96 ? -16.558 -3.410 -4.552 1.00 65.25 96 LYS A N 1
ATOM 774 C CA . LYS A 1 96 ? -16.802 -2.028 -4.132 1.00 65.25 96 LYS A CA 1
ATOM 775 C C . LYS A 1 96 ? -15.494 -1.306 -3.948 1.00 65.25 96 LYS A C 1
ATOM 777 O O . LYS A 1 96 ? -14.575 -1.871 -3.361 1.00 65.25 96 LYS A O 1
ATOM 782 N N . ILE A 1 97 ? -15.433 -0.071 -4.426 1.00 70.75 97 ILE A N 1
ATOM 783 C CA . ILE A 1 97 ? -14.172 0.585 -4.716 1.00 70.75 97 ILE A CA 1
ATOM 784 C C . ILE A 1 97 ? -14.092 1.965 -4.075 1.00 70.75 97 ILE A C 1
ATOM 786 O O . ILE A 1 97 ? -14.983 2.790 -4.258 1.00 70.75 97 ILE A O 1
ATOM 790 N N . TYR A 1 98 ? -12.971 2.239 -3.409 1.00 69.12 98 TYR A N 1
ATOM 791 C CA . TYR A 1 98 ? -12.723 3.490 -2.706 1.00 69.12 98 TYR A CA 1
ATOM 792 C C . TYR A 1 98 ? -11.379 4.103 -3.114 1.00 69.12 98 TYR A C 1
ATOM 794 O O . TYR A 1 98 ? -10.358 3.421 -3.065 1.00 69.12 98 TYR A O 1
ATOM 802 N N . SER A 1 99 ? -11.350 5.392 -3.467 1.00 66.69 99 SER A N 1
ATOM 803 C CA . SER A 1 99 ? -10.085 6.140 -3.600 1.00 66.69 99 SER A CA 1
ATOM 804 C C . SER A 1 99 ? -9.600 6.633 -2.232 1.00 66.69 99 SER A C 1
ATOM 806 O O . SER A 1 99 ? -10.429 6.965 -1.379 1.00 66.69 99 SER A O 1
ATOM 808 N N . LEU A 1 100 ? -8.280 6.690 -2.022 1.00 65.62 100 LEU A N 1
ATOM 809 C CA . LEU A 1 100 ? -7.646 7.286 -0.844 1.00 65.62 100 LEU A CA 1
ATOM 810 C C . LEU A 1 100 ? -7.184 8.720 -1.152 1.00 65.62 100 LEU A C 1
ATOM 812 O O . LEU A 1 100 ? -6.005 8.965 -1.370 1.00 65.62 100 LEU A O 1
ATOM 816 N N . ASP A 1 101 ? -8.095 9.696 -1.132 1.00 56.34 101 ASP A N 1
ATOM 817 C CA . ASP A 1 101 ? -7.740 11.126 -1.253 1.00 56.34 101 ASP A CA 1
ATOM 818 C C . ASP A 1 101 ? -7.965 11.853 0.079 1.00 56.34 101 ASP A C 1
ATOM 820 O O . ASP A 1 101 ? -8.924 12.602 0.278 1.00 56.34 101 ASP A O 1
ATOM 824 N N . GLY A 1 102 ? -7.181 11.475 1.095 1.00 52.88 102 GLY A N 1
ATOM 825 C CA . GLY A 1 102 ? -7.368 11.923 2.485 1.00 52.88 102 GLY A CA 1
ATOM 826 C C . GLY A 1 102 ? -8.703 11.502 3.132 1.00 52.88 102 GLY A C 1
ATOM 827 O O . GLY A 1 102 ? -8.894 11.696 4.335 1.00 52.88 102 GLY A O 1
ATOM 828 N N . LYS A 1 103 ? -9.616 10.914 2.350 1.00 60.56 103 LYS A N 1
ATOM 829 C CA . LYS A 1 103 ? -10.917 10.341 2.696 1.00 60.56 103 LYS A CA 1
ATOM 830 C C . LYS A 1 103 ? -11.220 9.199 1.732 1.00 60.56 103 LYS A C 1
ATOM 832 O O . LYS A 1 103 ? -10.782 9.215 0.588 1.00 60.56 103 LYS A O 1
ATOM 837 N N . PHE A 1 104 ? -12.021 8.250 2.201 1.00 66.88 104 PHE A N 1
ATOM 838 C CA . PHE A 1 104 ? -12.573 7.199 1.361 1.00 66.88 104 PHE A CA 1
ATOM 839 C C . PHE A 1 104 ? -13.773 7.733 0.586 1.00 66.88 104 PHE A C 1
ATOM 841 O O . PHE A 1 104 ? -14.767 8.138 1.190 1.00 66.88 104 PHE A O 1
ATOM 848 N N . ILE A 1 105 ? -13.672 7.736 -0.740 1.00 66.94 105 ILE A N 1
ATOM 849 C CA . ILE A 1 105 ? -14.759 8.143 -1.633 1.00 66.94 105 ILE A CA 1
ATOM 850 C C . ILE A 1 105 ? -15.045 6.977 -2.571 1.00 66.94 105 ILE A C 1
ATOM 852 O O . ILE A 1 105 ? -14.143 6.519 -3.277 1.00 66.94 105 ILE A O 1
ATOM 856 N N . GLU A 1 106 ? -16.287 6.489 -2.548 1.00 73.50 106 GLU A N 1
ATOM 857 C CA . GLU A 1 106 ? -16.761 5.510 -3.527 1.00 73.50 106 GLU A CA 1
ATOM 858 C C . GLU A 1 106 ? -16.702 6.140 -4.923 1.00 73.50 106 GLU A C 1
ATOM 860 O O . GLU A 1 106 ? -17.148 7.274 -5.109 1.00 73.50 106 GLU A O 1
ATOM 865 N N . THR A 1 107 ? -16.079 5.456 -5.884 1.00 69.69 107 THR A N 1
ATOM 866 C CA . THR A 1 107 ? -15.788 6.049 -7.195 1.00 69.69 107 THR A CA 1
ATOM 867 C C . THR A 1 107 ? -16.047 5.093 -8.347 1.00 69.69 107 THR A C 1
ATOM 869 O O . THR A 1 107 ? -15.501 3.993 -8.406 1.00 69.69 107 THR A O 1
ATOM 872 N N . ASP A 1 108 ? -16.805 5.574 -9.330 1.00 72.50 108 ASP A N 1
ATOM 873 C CA . ASP A 1 108 ? -17.037 4.873 -10.596 1.00 72.50 108 ASP A CA 1
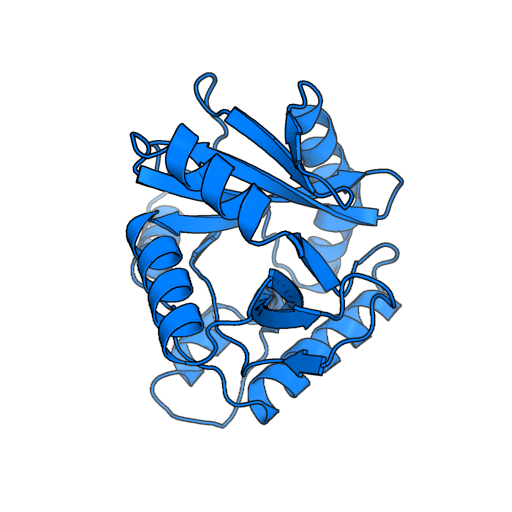ATOM 874 C C . ASP A 1 108 ? -15.830 4.979 -11.551 1.00 72.50 108 ASP A C 1
ATOM 876 O O . ASP A 1 108 ? -15.736 4.268 -12.550 1.00 72.50 108 ASP A O 1
ATOM 880 N N . ASN A 1 109 ? -14.870 5.865 -11.254 1.00 81.38 109 ASN A N 1
ATOM 881 C CA . ASN A 1 109 ? -13.729 6.161 -12.129 1.00 81.38 109 ASN A CA 1
ATOM 882 C C . ASN A 1 109 ? -12.526 5.232 -11.928 1.00 81.38 109 ASN A C 1
ATOM 884 O O . ASN A 1 109 ? -11.478 5.446 -12.535 1.00 81.38 109 ASN A O 1
ATOM 888 N N . PHE A 1 110 ? -12.626 4.212 -11.084 1.00 83.25 110 PHE A N 1
ATOM 889 C CA . PHE A 1 110 ? -11.467 3.410 -10.705 1.00 83.25 110 PHE A CA 1
ATOM 890 C C . PHE A 1 110 ? -10.768 2.711 -11.867 1.00 83.25 110 PHE A C 1
ATOM 892 O O . PHE A 1 110 ? -9.541 2.701 -11.910 1.00 83.25 110 PHE A O 1
ATOM 899 N N . ILE A 1 111 ? -11.529 2.168 -12.825 1.00 84.50 111 ILE A N 1
ATOM 900 C CA . ILE A 1 111 ? -10.953 1.535 -14.022 1.00 84.50 111 ILE A CA 1
ATOM 901 C C . ILE A 1 111 ? -10.035 2.534 -14.729 1.00 84.50 111 ILE A C 1
ATOM 903 O O . ILE A 1 111 ? -8.880 2.225 -15.000 1.00 84.50 111 ILE A O 1
ATOM 907 N N . LYS A 1 112 ? -10.504 3.771 -14.906 1.00 88.06 112 LYS A N 1
ATOM 908 C CA . LYS A 1 112 ? -9.718 4.856 -15.493 1.00 88.06 112 LYS A CA 1
ATOM 909 C C . LYS A 1 112 ? -8.494 5.213 -14.644 1.00 88.06 112 LYS A C 1
ATOM 911 O O . LYS A 1 112 ? -7.429 5.454 -15.197 1.00 88.06 112 LYS A O 1
ATOM 916 N N . LEU A 1 113 ? -8.611 5.252 -13.315 1.00 89.94 113 LEU A N 1
ATOM 917 C CA . LEU A 1 113 ? -7.472 5.530 -12.428 1.00 89.94 113 LEU A CA 1
ATOM 918 C C . LEU A 1 113 ? -6.398 4.430 -12.508 1.00 89.94 113 LEU A C 1
ATOM 920 O O . LEU A 1 113 ? -5.205 4.734 -12.499 1.00 89.94 113 LEU A O 1
ATOM 924 N N . LYS A 1 114 ? -6.809 3.163 -12.635 1.00 89.62 114 LYS A N 1
ATOM 925 C CA . LYS A 1 114 ? -5.906 2.027 -12.860 1.00 89.62 114 LYS A CA 1
ATOM 926 C C . LYS A 1 114 ? -5.266 2.081 -14.250 1.00 89.62 114 LYS A C 1
ATOM 928 O O . LYS A 1 114 ? -4.063 1.881 -14.376 1.00 89.62 114 LYS A O 1
ATOM 933 N N . GLU A 1 115 ? -6.041 2.391 -15.286 1.00 91.12 115 GLU A N 1
ATOM 934 C CA . GLU A 1 115 ? -5.527 2.573 -16.649 1.00 91.12 115 GLU A CA 1
ATOM 935 C C . GLU A 1 115 ? -4.527 3.731 -16.729 1.00 91.12 115 GLU A C 1
ATOM 937 O O . GLU A 1 115 ? -3.496 3.606 -17.386 1.00 91.12 115 GLU A O 1
ATOM 942 N N . ASN A 1 116 ? -4.786 4.843 -16.035 1.00 94.06 116 ASN A N 1
ATOM 943 C CA . ASN A 1 116 ? -3.839 5.953 -15.942 1.00 94.06 116 ASN A CA 1
ATOM 944 C C . ASN A 1 116 ? -2.511 5.495 -15.332 1.00 94.06 116 ASN A C 1
ATOM 946 O O . ASN A 1 116 ? -1.461 5.864 -15.848 1.00 94.06 116 ASN A O 1
ATOM 950 N N . TYR A 1 117 ? -2.562 4.692 -14.263 1.00 94.44 117 TYR A N 1
ATOM 951 C CA . TYR A 1 117 ? -1.363 4.145 -13.632 1.00 94.44 117 TYR A CA 1
ATOM 952 C C . TYR A 1 117 ? -0.593 3.267 -14.613 1.00 94.44 117 TYR A C 1
ATOM 954 O O . TYR A 1 117 ? 0.572 3.547 -14.887 1.00 94.44 117 TYR A O 1
ATOM 962 N N . ALA A 1 118 ? -1.253 2.267 -15.201 1.00 93.31 118 ALA A N 1
ATOM 963 C CA . ALA A 1 118 ? -0.620 1.333 -16.129 1.00 93.31 118 ALA A CA 1
ATOM 964 C C . ALA A 1 118 ? 0.031 2.049 -17.327 1.00 93.31 118 ALA A C 1
ATOM 966 O O . ALA A 1 118 ? 1.127 1.689 -17.747 1.00 93.31 118 ALA A O 1
ATOM 967 N N . ASN A 1 119 ? -0.607 3.100 -17.849 1.00 95.12 119 ASN A N 1
ATOM 968 C CA . ASN A 1 119 ? -0.126 3.831 -19.022 1.00 95.12 119 ASN A CA 1
ATOM 969 C C . ASN A 1 119 ? 0.960 4.882 -18.726 1.00 95.12 119 ASN A C 1
ATOM 971 O O . ASN A 1 119 ? 1.555 5.400 -19.672 1.00 95.12 119 ASN A O 1
ATOM 975 N N . ASP A 1 120 ? 1.214 5.229 -17.461 1.00 95.88 120 ASP A N 1
ATOM 976 C CA . ASP A 1 120 ? 2.179 6.272 -17.094 1.00 95.88 120 ASP A CA 1
ATOM 977 C C . ASP A 1 120 ? 3.130 5.819 -15.977 1.00 95.88 120 ASP A C 1
ATOM 979 O O . ASP A 1 120 ? 4.200 5.290 -16.287 1.00 95.88 120 ASP A O 1
ATOM 983 N N . ILE A 1 121 ? 2.785 5.994 -14.693 1.00 95.69 121 ILE A N 1
ATOM 984 C CA . ILE A 1 121 ? 3.694 5.641 -13.586 1.00 95.69 121 ILE A CA 1
ATOM 985 C C . ILE A 1 121 ? 4.068 4.152 -13.621 1.00 95.69 121 ILE A C 1
ATOM 987 O O . ILE A 1 121 ? 5.251 3.835 -13.540 1.00 95.69 121 ILE A O 1
ATOM 991 N N . GLY A 1 122 ? 3.102 3.250 -13.805 1.00 94.56 122 GLY A N 1
ATOM 992 C CA . GLY A 1 122 ? 3.328 1.804 -13.907 1.00 94.56 122 GLY A CA 1
ATOM 993 C C . GLY A 1 122 ? 4.242 1.432 -15.077 1.00 94.56 122 GLY A C 1
ATOM 994 O O . GLY A 1 122 ? 5.224 0.716 -14.894 1.00 94.56 122 GLY A O 1
ATOM 995 N N . ALA A 1 123 ? 4.015 2.006 -16.263 1.00 94.25 123 ALA A N 1
ATOM 996 C CA . ALA A 1 123 ? 4.894 1.802 -17.418 1.00 94.25 123 ALA A CA 1
ATOM 997 C C . ALA A 1 123 ? 6.329 2.308 -17.175 1.00 94.25 123 ALA A C 1
ATOM 999 O O . ALA A 1 123 ? 7.297 1.679 -17.612 1.00 94.25 123 ALA A O 1
ATOM 1000 N N . LYS A 1 124 ? 6.485 3.443 -16.482 1.00 94.88 124 LYS A N 1
ATOM 1001 C CA . LYS A 1 124 ? 7.800 3.980 -16.101 1.00 94.88 124 LYS A CA 1
ATOM 1002 C C . LYS A 1 124 ? 8.491 3.092 -15.075 1.00 94.88 124 LYS A C 1
ATOM 1004 O O . LYS A 1 124 ? 9.669 2.809 -15.263 1.00 94.88 124 LYS A O 1
ATOM 1009 N N . LEU A 1 125 ? 7.770 2.637 -14.049 1.00 93.75 125 LEU A N 1
ATOM 1010 C CA . LEU A 1 125 ? 8.271 1.699 -13.044 1.00 93.75 125 LEU A CA 1
ATOM 1011 C C . LEU A 1 125 ? 8.787 0.435 -13.719 1.00 93.75 125 LEU A C 1
ATOM 1013 O O . LEU A 1 125 ? 9.973 0.157 -13.619 1.00 93.75 125 LEU A O 1
ATOM 1017 N N . LYS A 1 126 ? 7.966 -0.210 -14.551 1.00 93.44 126 LYS A N 1
ATOM 1018 C CA . LYS A 1 126 ? 8.357 -1.396 -15.320 1.00 93.44 126 LYS A CA 1
ATOM 1019 C C . LYS A 1 126 ? 9.636 -1.207 -16.127 1.00 93.44 126 LYS A C 1
ATOM 1021 O O . LYS A 1 126 ? 10.447 -2.119 -16.231 1.00 93.44 126 LYS A O 1
ATOM 1026 N N . LYS A 1 127 ? 9.832 -0.028 -16.720 1.00 93.62 127 LYS A N 1
ATOM 1027 C CA . LYS A 1 127 ? 11.054 0.280 -17.473 1.00 93.62 127 LYS A CA 1
ATOM 1028 C C . LYS A 1 127 ? 12.291 0.394 -16.571 1.00 93.62 127 LYS A C 1
ATOM 1030 O O . LYS A 1 127 ? 13.384 0.101 -17.042 1.00 93.62 127 LYS A O 1
ATOM 1035 N N . GLN A 1 128 ? 12.133 0.866 -15.336 1.00 92.25 128 GLN A N 1
ATOM 1036 C CA . GLN A 1 128 ? 13.233 1.065 -14.387 1.00 92.25 128 GLN A CA 1
ATOM 1037 C C . GLN A 1 128 ? 13.537 -0.187 -13.556 1.00 92.25 128 GLN A C 1
ATOM 1039 O O . GLN A 1 128 ? 14.695 -0.437 -13.249 1.00 92.25 128 GLN A O 1
ATOM 1044 N N . THR A 1 129 ? 12.514 -0.960 -13.191 1.00 90.62 129 THR A N 1
ATOM 1045 C CA . THR A 1 129 ? 12.615 -2.064 -12.224 1.00 90.62 129 THR A CA 1
ATOM 1046 C C . THR A 1 129 ? 12.492 -3.446 -12.860 1.00 90.62 129 THR A C 1
ATOM 1048 O O . THR A 1 129 ? 12.774 -4.432 -12.187 1.00 90.62 129 THR A O 1
ATOM 1051 N N . GLU A 1 130 ? 12.055 -3.517 -14.125 1.00 90.06 130 GLU A N 1
ATOM 1052 C CA . GLU A 1 130 ? 11.603 -4.732 -14.832 1.00 90.06 130 GLU A CA 1
ATOM 1053 C C . GLU A 1 130 ? 10.350 -5.394 -14.227 1.00 90.06 130 GLU A C 1
ATOM 1055 O O . GLU A 1 130 ? 9.817 -6.355 -14.783 1.00 90.06 130 GLU A O 1
ATOM 1060 N N . GLU A 1 131 ? 9.816 -4.812 -13.153 1.00 86.75 131 GLU A N 1
ATOM 1061 C CA . GLU A 1 131 ? 8.674 -5.291 -12.386 1.00 86.75 131 GLU A CA 1
ATOM 1062 C C . GLU A 1 131 ? 7.497 -4.317 -12.518 1.00 86.75 131 GLU A C 1
ATOM 1064 O O . GLU A 1 131 ? 7.658 -3.098 -12.568 1.00 86.75 131 GLU A O 1
ATOM 1069 N N . GLU A 1 132 ? 6.282 -4.850 -12.565 1.00 78.69 132 GLU A N 1
ATOM 1070 C CA . GLU A 1 132 ? 5.058 -4.052 -12.608 1.00 78.69 132 GLU A CA 1
ATOM 1071 C C . GLU A 1 132 ? 4.096 -4.618 -11.577 1.00 78.69 132 GLU A C 1
ATOM 1073 O O . GLU A 1 132 ? 3.334 -5.529 -11.874 1.00 78.69 132 GLU A O 1
ATOM 1078 N N . ASP A 1 133 ? 4.162 -4.111 -10.351 1.00 84.88 133 ASP A N 1
ATOM 1079 C CA . ASP A 1 133 ? 3.143 -4.395 -9.351 1.00 84.88 133 ASP A CA 1
ATOM 1080 C C . ASP A 1 133 ? 1.915 -3.539 -9.627 1.00 84.88 133 ASP A C 1
ATOM 1082 O O . ASP A 1 133 ? 2.037 -2.352 -9.915 1.00 84.88 133 ASP A O 1
ATOM 1086 N N . THR A 1 134 ? 0.721 -4.110 -9.508 1.00 85.56 134 THR A N 1
ATOM 1087 C CA . THR A 1 134 ? -0.526 -3.349 -9.668 1.00 85.56 134 THR A CA 1
ATOM 1088 C C . THR A 1 134 ? -1.413 -3.400 -8.438 1.00 85.56 134 THR A C 1
ATOM 1090 O O . THR A 1 134 ? -2.309 -2.560 -8.304 1.00 85.56 134 THR A O 1
ATOM 1093 N N . LEU A 1 135 ? -1.174 -4.345 -7.524 1.00 88.31 135 LEU A N 1
ATOM 1094 C CA . LEU A 1 135 ? -1.907 -4.424 -6.268 1.00 88.31 135 LEU A CA 1
ATOM 1095 C C . LEU A 1 135 ? -1.159 -5.179 -5.166 1.00 88.31 135 LEU A C 1
ATOM 1097 O O . LEU A 1 135 ? -0.345 -6.072 -5.416 1.00 88.31 135 LEU A O 1
ATOM 1101 N N . VAL A 1 136 ? -1.567 -4.877 -3.936 1.00 89.19 136 VAL A N 1
ATOM 1102 C CA . VAL A 1 136 ? -1.272 -5.643 -2.726 1.00 89.19 136 VAL A CA 1
ATOM 1103 C C . VAL A 1 136 ? -2.591 -6.122 -2.119 1.00 89.19 136 VAL A C 1
ATOM 1105 O O . VAL A 1 136 ? -3.534 -5.338 -2.034 1.00 89.19 136 VAL A O 1
ATOM 1108 N N . TYR A 1 137 ? -2.716 -7.384 -1.710 1.00 87.88 137 TYR A N 1
ATOM 1109 C CA . TYR A 1 137 ? -3.968 -7.887 -1.124 1.00 87.88 137 TYR A CA 1
ATOM 1110 C C . TYR A 1 137 ? -3.790 -8.687 0.163 1.00 87.88 137 TYR A C 1
ATOM 1112 O O . TYR A 1 137 ? -2.726 -9.241 0.442 1.00 87.88 137 TYR A O 1
ATOM 1120 N N . TYR A 1 138 ? -4.903 -8.749 0.898 1.00 86.88 138 TYR A N 1
ATOM 1121 C CA . TYR A 1 138 ? -5.060 -9.340 2.223 1.00 86.88 138 TYR A CA 1
ATOM 1122 C C . TYR A 1 138 ? -6.331 -10.124 2.335 1.00 86.88 138 TYR A C 1
ATOM 1124 O O . TYR A 1 138 ? -7.346 -9.724 1.764 1.00 86.88 138 TYR A O 1
ATOM 1132 N N . THR A 1 139 ? -6.331 -11.125 3.202 1.00 88.56 139 THR A N 1
ATOM 1133 C CA . THR A 1 139 ? -7.572 -11.553 3.837 1.00 88.56 139 THR A CA 1
ATOM 1134 C C . THR A 1 139 ? -8.049 -10.494 4.838 1.00 88.56 139 THR A C 1
ATOM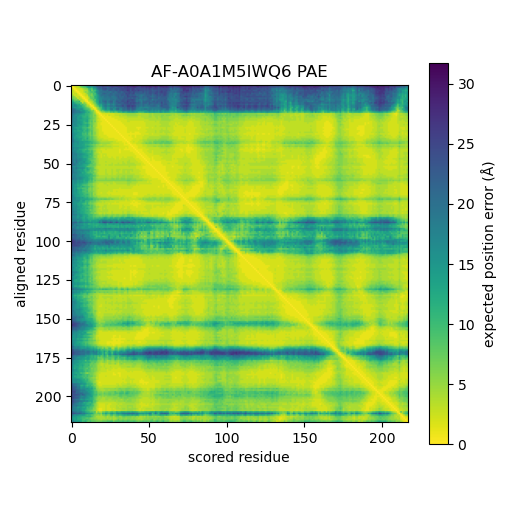 1136 O O . THR A 1 139 ? -7.259 -9.785 5.469 1.00 88.56 139 THR A O 1
ATOM 1139 N N . LEU A 1 140 ? -9.365 -10.374 5.025 1.00 88.62 140 LEU A N 1
ATOM 1140 C CA . LEU A 1 140 ? -9.900 -9.489 6.066 1.00 88.62 140 LEU A CA 1
ATOM 1141 C C . LEU A 1 140 ? -9.458 -9.908 7.474 1.00 88.62 140 LEU A C 1
ATOM 1143 O O . LEU A 1 140 ? -9.289 -9.048 8.339 1.00 88.62 140 LEU A O 1
ATOM 1147 N N . ASP A 1 141 ? -9.239 -11.202 7.702 1.00 87.31 141 ASP A N 1
ATOM 1148 C CA . ASP A 1 141 ? -8.800 -11.738 8.992 1.00 87.31 141 ASP A CA 1
ATOM 1149 C C . ASP A 1 141 ? -7.406 -11.241 9.383 1.00 87.31 141 ASP A C 1
ATOM 1151 O O . ASP A 1 141 ? -7.188 -10.865 10.539 1.00 87.31 141 ASP A O 1
ATOM 1155 N N . GLU A 1 142 ? -6.479 -11.166 8.428 1.00 86.81 142 GLU A N 1
ATOM 1156 C CA . GLU A 1 142 ? -5.141 -10.605 8.638 1.00 86.81 142 GLU A CA 1
ATOM 1157 C C . GLU A 1 142 ? -5.218 -9.127 9.036 1.00 86.81 142 GLU A C 1
ATOM 1159 O O . GLU A 1 142 ? -4.667 -8.729 10.068 1.00 86.81 142 GLU A O 1
ATOM 1164 N N . ILE A 1 143 ? -5.978 -8.322 8.284 1.00 89.19 143 ILE A N 1
ATOM 1165 C CA . ILE A 1 143 ? -6.166 -6.894 8.584 1.00 89.19 143 ILE A CA 1
ATOM 1166 C C . ILE A 1 143 ? -6.797 -6.708 9.967 1.00 89.19 143 ILE A C 1
ATOM 1168 O O . ILE A 1 143 ? -6.332 -5.893 10.769 1.00 89.19 143 ILE A O 1
ATOM 1172 N N . ASN A 1 144 ? -7.849 -7.466 10.278 1.00 89.12 144 ASN A N 1
ATOM 1173 C CA . ASN A 1 144 ? -8.531 -7.378 11.567 1.00 89.12 144 ASN A CA 1
ATOM 1174 C C . ASN A 1 144 ? -7.612 -7.791 12.725 1.00 89.12 144 ASN A C 1
ATOM 1176 O O . ASN A 1 144 ? -7.611 -7.141 13.776 1.00 89.12 144 ASN A O 1
ATOM 1180 N N . SER A 1 145 ? -6.793 -8.825 12.525 1.00 86.94 145 SER A N 1
ATOM 1181 C CA . SER A 1 145 ? -5.800 -9.282 13.501 1.00 86.94 145 SER A CA 1
ATOM 1182 C C . SER A 1 145 ? -4.735 -8.219 13.761 1.00 86.94 145 SER A C 1
ATOM 1184 O O . SER A 1 145 ? -4.424 -7.930 14.921 1.00 86.94 145 SER A O 1
ATOM 1186 N N . PHE A 1 146 ? -4.232 -7.573 12.706 1.00 87.06 146 PHE A N 1
ATOM 1187 C CA . PHE A 1 146 ? -3.312 -6.444 12.818 1.00 87.06 146 PHE A CA 1
ATOM 1188 C C . PHE A 1 146 ? -3.928 -5.283 13.604 1.00 87.06 146 PHE A C 1
ATOM 1190 O O . PHE A 1 146 ? -3.360 -4.840 14.603 1.00 87.06 146 PHE A O 1
ATOM 1197 N N . ILE A 1 147 ? -5.126 -4.829 13.219 1.00 87.94 147 ILE A N 1
ATOM 1198 C CA . ILE A 1 147 ? -5.816 -3.717 13.891 1.00 87.94 147 ILE A CA 1
ATOM 1199 C C . ILE A 1 147 ? -6.035 -4.022 15.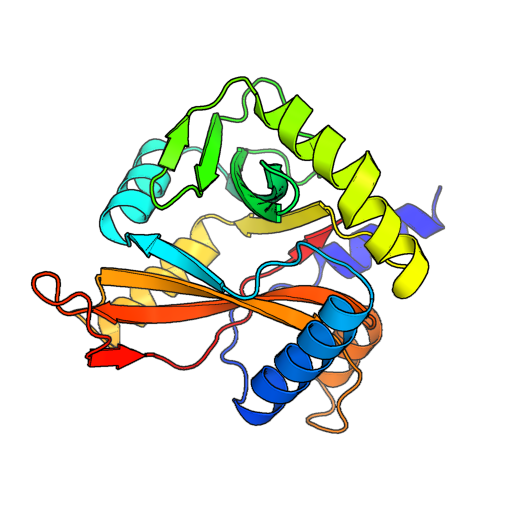377 1.00 87.94 147 ILE A C 1
ATOM 1201 O O . ILE A 1 147 ? -5.868 -3.134 16.219 1.00 87.94 147 ILE A O 1
ATOM 1205 N N . LYS A 1 148 ? -6.396 -5.266 15.715 1.00 87.69 148 LYS A N 1
ATOM 1206 C CA . LYS A 1 148 ? -6.556 -5.705 17.105 1.00 87.69 148 LYS A CA 1
ATOM 1207 C C . LYS A 1 148 ? -5.236 -5.609 17.871 1.00 87.69 148 LYS A C 1
ATOM 1209 O O . LYS A 1 148 ? -5.181 -4.914 18.881 1.00 87.69 148 LYS A O 1
ATOM 1214 N N . LYS A 1 149 ? -4.161 -6.205 17.344 1.00 84.44 149 LYS A N 1
ATOM 1215 C CA . LYS A 1 149 ? -2.820 -6.163 17.953 1.00 84.44 149 LYS A CA 1
ATOM 1216 C C . LYS A 1 149 ? -2.334 -4.727 18.185 1.00 84.44 149 LYS A C 1
ATOM 1218 O O . LYS A 1 149 ? -1.767 -4.421 19.238 1.00 84.44 149 LYS A O 1
ATOM 1223 N N . MET A 1 150 ? -2.578 -3.836 17.225 1.00 81.81 150 MET A N 1
ATOM 1224 C CA . MET A 1 150 ? -2.185 -2.432 17.340 1.00 81.81 150 MET A CA 1
ATOM 1225 C C . MET A 1 150 ? -2.970 -1.687 18.418 1.00 81.81 150 MET A C 1
ATOM 1227 O O . MET A 1 150 ? -2.377 -0.886 19.136 1.00 81.81 150 MET A O 1
ATOM 1231 N N . LYS A 1 151 ? -4.265 -1.975 18.588 1.00 81.06 151 LYS A N 1
ATOM 1232 C CA . LYS A 1 151 ? -5.080 -1.397 19.668 1.00 81.06 151 LYS A CA 1
ATOM 1233 C C . LYS A 1 151 ? -4.683 -1.904 21.046 1.00 81.06 151 LYS A C 1
ATOM 1235 O O . LYS A 1 151 ? -4.650 -1.107 21.977 1.00 81.06 151 LYS A O 1
ATOM 1240 N N . ASP A 1 152 ? -4.366 -3.190 21.162 1.00 81.31 152 ASP A N 1
ATOM 1241 C CA . ASP A 1 152 ? -3.918 -3.779 22.427 1.00 81.31 152 ASP A CA 1
ATOM 1242 C C . ASP A 1 152 ? -2.592 -3.146 22.882 1.00 81.31 152 ASP A C 1
ATOM 1244 O O . ASP A 1 152 ? -2.396 -2.881 24.065 1.00 81.31 152 ASP A O 1
ATOM 1248 N N . SER A 1 153 ? -1.711 -2.834 21.925 1.00 76.31 153 SER A N 1
ATOM 1249 C CA . SER A 1 153 ? -0.421 -2.182 22.191 1.00 76.31 153 SER A CA 1
ATOM 1250 C C . SER A 1 153 ? -0.548 -0.665 22.391 1.00 76.31 153 SER A C 1
ATOM 1252 O O . SER A 1 153 ? 0.188 -0.082 23.180 1.00 76.31 153 SER A O 1
ATOM 1254 N N . ASN A 1 154 ? -1.468 -0.015 21.670 1.00 78.06 154 ASN A N 1
ATOM 1255 C CA . ASN A 1 154 ? -1.669 1.434 21.663 1.00 78.06 154 ASN A CA 1
ATOM 1256 C C . ASN A 1 154 ? -3.172 1.778 21.540 1.00 78.06 154 ASN A C 1
ATOM 1258 O O . ASN A 1 154 ? -3.679 1.998 20.434 1.00 78.06 154 ASN A O 1
ATOM 1262 N N . PRO A 1 155 ? -3.912 1.898 22.658 1.00 78.38 155 PRO A N 1
ATOM 1263 C CA . PRO A 1 155 ? -5.363 2.124 22.625 1.00 78.38 155 PRO A CA 1
ATOM 1264 C C . PRO A 1 155 ? -5.798 3.433 21.948 1.00 78.38 155 PRO A C 1
ATOM 1266 O O . PRO A 1 155 ? -6.930 3.542 21.480 1.00 78.38 155 PRO A O 1
ATOM 1269 N N . ALA A 1 156 ? -4.901 4.424 21.889 1.00 85.75 156 ALA A N 1
ATOM 1270 C CA . ALA A 1 156 ? -5.161 5.757 21.347 1.00 85.75 156 ALA A CA 1
ATOM 1271 C C . ALA A 1 156 ? -4.930 5.890 19.828 1.00 85.75 156 ALA A C 1
ATOM 1273 O O . ALA A 1 156 ? -5.057 6.993 19.294 1.00 85.75 156 ALA A O 1
ATOM 1274 N N . VAL A 1 157 ? -4.573 4.808 19.124 1.00 87.75 157 VAL A N 1
ATOM 1275 C CA . VAL A 1 157 ? -4.351 4.844 17.668 1.00 87.75 157 VAL A CA 1
ATOM 1276 C C . VAL A 1 157 ? -5.603 5.336 16.952 1.00 87.75 157 VAL A C 1
ATOM 1278 O O . VAL A 1 157 ? -6.707 4.829 17.172 1.00 87.75 157 VAL A O 1
ATOM 1281 N N . ASN A 1 158 ? -5.412 6.297 16.051 1.00 90.06 158 ASN A N 1
ATOM 1282 C CA . ASN A 1 158 ? -6.494 6.897 15.277 1.00 90.06 158 ASN A CA 1
ATOM 1283 C C . ASN A 1 158 ? -6.216 6.998 13.775 1.00 90.06 158 ASN A C 1
ATOM 1285 O O . ASN A 1 158 ? -7.166 7.195 13.023 1.00 90.06 158 ASN A O 1
ATOM 1289 N N . LYS A 1 159 ? -4.980 6.782 13.309 1.00 90.88 159 LYS A N 1
ATOM 1290 C CA . LYS A 1 159 ? -4.672 6.687 11.875 1.00 90.88 159 LYS A CA 1
ATOM 1291 C C . LYS A 1 159 ? -3.740 5.522 11.563 1.00 90.88 159 LYS A C 1
ATOM 1293 O O . LYS A 1 159 ? -3.022 5.050 12.442 1.00 90.88 159 LYS A O 1
ATOM 1298 N N . LEU A 1 160 ? -3.748 5.083 10.309 1.00 90.38 160 LEU A N 1
ATOM 1299 C CA . LEU A 1 160 ? -2.741 4.183 9.749 1.00 90.38 160 LEU A CA 1
ATOM 1300 C C . LEU A 1 160 ? -1.944 4.942 8.687 1.00 90.38 160 LEU A C 1
ATOM 1302 O O . LEU A 1 160 ? -2.529 5.669 7.884 1.00 90.38 160 LEU A O 1
ATOM 1306 N N . LYS A 1 161 ? -0.624 4.791 8.714 1.00 91.56 161 LYS A N 1
ATOM 1307 C CA . LYS A 1 161 ? 0.326 5.387 7.773 1.00 91.56 161 LYS A CA 1
ATOM 1308 C C . LYS A 1 161 ? 0.958 4.274 6.957 1.00 91.56 161 LYS A C 1
ATOM 1310 O O . LYS A 1 161 ? 1.430 3.305 7.537 1.00 91.56 161 LYS A O 1
ATOM 1315 N N . PHE A 1 162 ? 0.947 4.428 5.646 1.00 91.31 162 PHE A N 1
ATOM 1316 C CA . PHE A 1 162 ? 1.496 3.492 4.681 1.00 91.31 162 PHE A CA 1
ATOM 1317 C C . PHE A 1 162 ? 2.741 4.146 4.100 1.00 91.31 162 PHE A C 1
ATOM 1319 O O . PHE A 1 162 ? 2.583 5.162 3.422 1.00 91.31 162 PHE A O 1
ATOM 1326 N N . ASN A 1 163 ? 3.938 3.629 4.372 1.00 93.19 163 ASN A N 1
ATOM 1327 C CA . ASN A 1 163 ? 5.156 4.144 3.740 1.00 93.19 163 ASN A CA 1
ATOM 1328 C C . ASN A 1 163 ? 5.468 3.271 2.539 1.00 93.19 163 ASN A C 1
ATOM 1330 O O . ASN A 1 163 ? 5.643 2.066 2.693 1.00 93.19 163 ASN A O 1
ATOM 1334 N N . MET A 1 164 ? 5.526 3.886 1.363 1.00 94.00 164 MET A N 1
ATOM 1335 C CA . MET A 1 164 ? 5.933 3.208 0.144 1.00 94.00 164 MET A CA 1
ATOM 1336 C C . MET A 1 164 ? 7.419 2.885 0.201 1.00 94.00 164 MET A C 1
ATOM 1338 O O . MET A 1 164 ? 8.224 3.675 0.699 1.00 94.00 164 MET A O 1
ATOM 1342 N N . TRP A 1 165 ? 7.773 1.731 -0.342 1.00 93.69 165 TRP A N 1
ATOM 1343 C CA . TRP A 1 165 ? 9.144 1.265 -0.400 1.00 93.69 165 TRP A CA 1
ATOM 1344 C C . TRP A 1 165 ? 9.405 0.458 -1.672 1.00 93.69 165 TRP A C 1
ATOM 1346 O O . TRP A 1 165 ? 8.479 0.128 -2.423 1.00 93.69 165 TRP A O 1
ATOM 1356 N N . GLN A 1 166 ? 10.660 0.074 -1.873 1.00 93.62 166 GLN A N 1
ATOM 1357 C CA . GLN A 1 166 ? 11.080 -0.864 -2.900 1.00 93.62 166 GLN A CA 1
ATOM 1358 C C . GLN A 1 166 ? 11.906 -1.969 -2.246 1.00 93.62 166 GLN A C 1
ATOM 1360 O O . GLN A 1 166 ? 12.840 -1.690 -1.498 1.00 93.62 166 GLN A O 1
ATOM 1365 N N . TYR A 1 167 ? 11.548 -3.228 -2.497 1.00 90.62 167 TYR A N 1
ATOM 1366 C CA . TYR A 1 167 ? 12.323 -4.349 -1.973 1.00 90.62 167 TYR A CA 1
ATOM 1367 C C . TYR A 1 167 ? 13.700 -4.377 -2.629 1.00 90.62 167 TYR A C 1
ATOM 1369 O O . TYR A 1 167 ? 13.812 -4.310 -3.854 1.00 90.62 167 TYR A O 1
ATOM 1377 N N . CYS A 1 168 ? 14.729 -4.581 -1.817 1.00 87.44 168 CYS A N 1
ATOM 1378 C CA . CYS A 1 168 ? 16.079 -4.868 -2.276 1.00 87.44 168 CYS A CA 1
ATOM 1379 C C . CYS A 1 168 ? 16.683 -6.030 -1.465 1.00 87.44 168 CYS A C 1
ATOM 1381 O O . CYS A 1 168 ? 16.139 -6.417 -0.422 1.00 87.44 168 CYS A O 1
ATOM 1383 N N . PRO A 1 169 ? 17.772 -6.666 -1.928 1.00 81.25 169 PRO A N 1
ATOM 1384 C CA . PRO A 1 169 ? 18.356 -7.798 -1.228 1.00 81.25 169 PRO A CA 1
ATOM 1385 C C . PRO A 1 169 ? 19.021 -7.310 0.061 1.00 81.25 169 PRO A C 1
ATOM 1387 O O . PRO A 1 169 ? 19.806 -6.365 0.045 1.00 81.25 169 PRO A O 1
ATOM 1390 N N . THR A 1 170 ? 18.745 -7.980 1.178 1.00 74.25 170 THR A N 1
ATOM 1391 C CA . THR A 1 170 ? 19.366 -7.660 2.469 1.00 74.25 170 THR A CA 1
ATOM 1392 C C . THR A 1 170 ? 20.183 -8.839 2.969 1.00 74.25 170 THR A C 1
ATOM 1394 O O . THR A 1 170 ? 19.704 -9.970 2.936 1.00 74.25 170 THR A O 1
ATOM 1397 N N . GLU A 1 171 ? 21.360 -8.585 3.535 1.00 66.12 171 GLU A N 1
ATOM 1398 C CA . GLU A 1 171 ? 22.182 -9.618 4.192 1.00 66.12 171 GLU A CA 1
ATOM 1399 C C . GLU A 1 171 ? 21.655 -10.019 5.590 1.00 66.12 171 GLU A C 1
ATOM 1401 O O . GLU A 1 171 ? 22.336 -10.697 6.358 1.00 66.12 171 GLU A O 1
ATOM 1406 N N . ILE A 1 172 ? 20.446 -9.579 5.954 1.00 61.31 172 ILE A N 1
ATOM 1407 C CA . ILE A 1 172 ? 19.867 -9.733 7.289 1.00 61.31 172 ILE A CA 1
ATOM 1408 C C . ILE A 1 172 ? 18.861 -10.894 7.280 1.00 61.31 172 ILE A C 1
ATOM 1410 O O . ILE A 1 172 ? 17.876 -10.852 6.552 1.00 61.31 172 ILE A O 1
ATOM 1414 N N . ASP A 1 173 ? 19.120 -11.887 8.136 1.00 58.75 173 ASP A N 1
ATOM 1415 C CA . ASP A 1 173 ? 18.292 -13.065 8.454 1.00 58.75 173 ASP A CA 1
ATOM 1416 C C . ASP A 1 173 ? 17.976 -14.018 7.273 1.00 58.75 173 ASP A C 1
ATOM 1418 O O . ASP A 1 173 ? 17.293 -13.680 6.303 1.00 58.75 173 ASP A O 1
ATOM 1422 N N . ASN A 1 174 ? 18.468 -15.260 7.358 1.00 59.03 174 ASN A N 1
ATOM 1423 C CA . ASN A 1 174 ? 18.458 -16.219 6.242 1.00 59.03 174 ASN A CA 1
ATOM 1424 C C . ASN A 1 174 ? 17.042 -16.600 5.771 1.00 59.03 174 ASN A C 1
ATOM 1426 O O . ASN A 1 174 ? 16.869 -16.864 4.582 1.00 59.03 174 ASN A O 1
ATOM 1430 N N . ASP A 1 175 ? 16.037 -16.582 6.653 1.00 62.31 175 ASP A N 1
ATOM 1431 C CA . ASP A 1 175 ? 14.671 -17.002 6.303 1.00 62.31 175 ASP A CA 1
ATOM 1432 C C . ASP A 1 175 ? 13.868 -15.895 5.595 1.00 62.31 175 ASP A C 1
ATOM 1434 O O . ASP A 1 175 ? 13.073 -16.179 4.700 1.00 62.31 175 ASP A O 1
ATOM 1438 N N . LEU A 1 176 ? 14.077 -14.620 5.953 1.00 64.25 176 LEU A N 1
ATOM 1439 C CA . LEU A 1 176 ? 13.386 -13.485 5.320 1.00 64.25 176 LEU A CA 1
ATOM 1440 C C . LEU A 1 176 ? 14.083 -13.015 4.040 1.00 64.25 176 LEU A C 1
ATOM 1442 O O . LEU A 1 176 ? 13.411 -12.571 3.107 1.00 64.25 176 LEU A O 1
ATOM 1446 N N . SER A 1 177 ? 15.408 -13.174 3.957 1.00 67.94 177 SER A N 1
ATOM 1447 C CA . SER A 1 177 ? 16.186 -12.746 2.790 1.00 67.94 177 SER A CA 1
ATOM 1448 C C . SER A 1 177 ? 15.708 -13.399 1.488 1.00 67.94 177 SER A C 1
ATOM 1450 O O . SER A 1 177 ? 15.618 -12.725 0.464 1.00 67.94 177 SER A O 1
ATOM 1452 N N . ALA A 1 178 ? 15.297 -14.673 1.521 1.00 72.62 178 ALA A N 1
ATOM 1453 C CA . ALA A 1 178 ? 14.768 -15.374 0.352 1.00 72.62 178 ALA A CA 1
ATOM 1454 C C . ALA A 1 178 ? 13.497 -14.710 -0.210 1.00 72.62 178 ALA A C 1
ATOM 1456 O O . ALA A 1 178 ? 13.318 -14.640 -1.428 1.00 72.62 178 ALA A O 1
ATOM 1457 N N . HIS A 1 179 ? 12.634 -14.183 0.663 1.00 74.06 179 HIS A N 1
ATOM 1458 C CA . HIS A 1 179 ? 11.420 -13.477 0.255 1.00 74.06 179 HIS A CA 1
ATOM 1459 C C . HIS A 1 179 ? 11.729 -12.102 -0.340 1.00 74.06 179 HIS A C 1
ATOM 1461 O O . HIS A 1 179 ? 11.099 -11.718 -1.325 1.00 74.06 179 HIS A O 1
ATOM 1467 N N . PHE A 1 180 ? 12.709 -11.383 0.211 1.00 80.00 180 PHE A N 1
ATOM 1468 C CA . PHE A 1 180 ? 13.139 -10.092 -0.332 1.00 80.00 180 PHE A CA 1
ATOM 1469 C C . PHE A 1 180 ? 13.840 -10.251 -1.680 1.00 80.00 180 PHE A C 1
ATOM 1471 O O . PHE A 1 180 ? 13.532 -9.514 -2.609 1.00 80.00 180 PHE A O 1
ATOM 1478 N N . ILE A 1 181 ? 14.682 -11.278 -1.838 1.00 80.44 181 ILE A N 1
ATOM 1479 C CA . ILE A 1 181 ? 15.305 -11.622 -3.124 1.00 80.44 181 ILE A CA 1
ATOM 1480 C C . ILE A 1 181 ? 14.235 -11.945 -4.173 1.00 80.44 181 ILE A C 1
ATOM 1482 O O . ILE A 1 181 ? 14.306 -11.457 -5.297 1.00 80.44 181 ILE A O 1
ATOM 1486 N N . ALA A 1 182 ? 13.215 -12.731 -3.814 1.00 80.12 182 ALA A N 1
ATOM 1487 C CA . ALA A 1 182 ? 12.126 -13.078 -4.728 1.00 80.12 182 ALA A CA 1
ATOM 1488 C C . ALA A 1 182 ? 11.236 -11.883 -5.115 1.00 80.12 182 ALA A C 1
ATOM 1490 O O . ALA A 1 182 ? 10.494 -11.965 -6.092 1.00 80.12 182 ALA A O 1
ATOM 1491 N N . ARG A 1 183 ? 11.281 -10.797 -4.338 1.00 85.50 183 ARG A N 1
ATOM 1492 C CA . ARG A 1 183 ? 10.531 -9.559 -4.575 1.00 85.50 183 ARG A CA 1
ATOM 1493 C C . ARG A 1 183 ? 11.437 -8.404 -4.986 1.00 85.50 183 ARG A C 1
ATOM 1495 O O . ARG A 1 183 ? 10.971 -7.275 -4.995 1.00 85.50 183 ARG A O 1
ATOM 1502 N N . ASN A 1 184 ? 12.699 -8.666 -5.310 1.00 89.12 184 ASN A N 1
ATOM 1503 C CA . ASN A 1 184 ? 13.661 -7.617 -5.604 1.00 89.12 184 ASN A CA 1
ATOM 1504 C C . ASN A 1 184 ? 13.122 -6.632 -6.655 1.00 89.12 184 ASN A C 1
ATOM 1506 O O . ASN A 1 184 ? 12.505 -7.049 -7.631 1.00 89.12 184 ASN A O 1
ATOM 1510 N N . ASN A 1 185 ? 13.357 -5.340 -6.442 1.00 91.19 185 ASN A N 1
ATOM 1511 C CA . ASN A 1 185 ? 12.885 -4.212 -7.245 1.00 91.19 185 ASN A CA 1
ATOM 1512 C C . ASN A 1 185 ? 11.363 -3.966 -7.260 1.00 91.19 185 ASN A C 1
ATOM 1514 O O . ASN A 1 185 ? 10.942 -2.937 -7.795 1.00 91.19 185 ASN A O 1
ATOM 1518 N N . ARG A 1 186 ? 10.541 -4.851 -6.682 1.00 91.75 186 ARG A N 1
ATOM 1519 C CA . ARG A 1 186 ? 9.084 -4.673 -6.568 1.00 91.75 186 ARG A CA 1
ATOM 1520 C C . ARG A 1 186 ? 8.748 -3.585 -5.556 1.00 91.75 186 ARG A C 1
ATOM 1522 O O . ARG A 1 186 ? 9.476 -3.399 -4.577 1.00 91.75 186 ARG A O 1
ATOM 1529 N N . ILE A 1 187 ? 7.628 -2.894 -5.757 1.00 92.56 187 ILE A N 1
ATOM 1530 C CA . ILE A 1 187 ? 7.169 -1.835 -4.848 1.00 92.56 187 ILE A CA 1
ATOM 1531 C C . ILE A 1 187 ? 6.004 -2.305 -3.975 1.00 92.56 187 ILE A C 1
ATOM 1533 O O . ILE A 1 187 ? 5.076 -2.980 -4.423 1.00 92.56 187 ILE A O 1
ATOM 1537 N N . SER A 1 188 ? 6.046 -1.927 -2.702 1.00 92.19 188 SER A N 1
ATOM 1538 C CA . SER A 1 188 ? 4.994 -2.195 -1.713 1.00 92.19 188 SER A CA 1
ATOM 1539 C C . SER A 1 188 ? 5.000 -1.106 -0.647 1.00 92.19 188 SER A C 1
ATOM 1541 O O . SER A 1 188 ? 5.545 -0.023 -0.867 1.00 92.19 188 SER A O 1
ATOM 1543 N N . PHE A 1 189 ? 4.370 -1.374 0.488 1.00 91.38 189 PHE A N 1
ATOM 1544 C CA . PHE A 1 189 ? 4.345 -0.490 1.634 1.00 91.38 189 PHE A CA 1
ATOM 1545 C C . PHE A 1 189 ? 4.411 -1.257 2.959 1.00 91.38 189 PHE A C 1
ATOM 1547 O O . PHE A 1 189 ? 3.840 -2.343 3.083 1.00 91.38 189 PHE A O 1
ATOM 1554 N N . CYS A 1 190 ? 5.023 -0.655 3.984 1.00 91.38 190 CYS A N 1
ATOM 1555 C CA . CYS A 1 190 ? 4.721 -1.000 5.379 1.00 91.38 190 CYS A CA 1
ATOM 1556 C C . CYS A 1 190 ? 3.557 -0.180 5.897 1.00 91.38 190 CYS A C 1
ATOM 1558 O O . CYS A 1 190 ? 3.292 0.929 5.432 1.00 91.38 190 CYS A O 1
ATOM 1560 N N . VAL A 1 191 ? 2.934 -0.690 6.959 1.00 91.19 191 VAL A N 1
ATOM 1561 C CA . VAL A 1 191 ? 1.950 0.055 7.734 1.00 91.19 191 VAL A CA 1
ATOM 1562 C C . VAL A 1 191 ? 2.381 0.285 9.170 1.00 91.19 191 VAL A C 1
ATOM 1564 O O . VAL A 1 191 ? 2.782 -0.632 9.886 1.00 91.19 191 VAL A O 1
ATOM 1567 N N . HIS A 1 192 ? 2.209 1.534 9.593 1.00 91.38 192 HIS A N 1
ATOM 1568 C CA . HIS A 1 192 ? 2.403 2.015 10.949 1.00 91.38 192 HIS A CA 1
ATOM 1569 C C . HIS A 1 192 ? 1.069 2.473 11.521 1.00 91.38 192 HIS A C 1
ATOM 1571 O O . HIS A 1 192 ? 0.256 3.115 10.849 1.00 91.38 192 HIS A O 1
ATOM 1577 N N . ALA A 1 193 ? 0.857 2.202 12.800 1.00 90.88 193 ALA A N 1
ATOM 1578 C CA . ALA A 1 193 ? -0.208 2.823 13.559 1.00 90.88 193 ALA A CA 1
ATOM 1579 C C . ALA A 1 193 ? 0.253 4.187 14.076 1.00 90.88 193 ALA A C 1
ATOM 1581 O O . ALA A 1 193 ? 1.319 4.301 14.683 1.00 90.88 193 ALA A O 1
ATOM 1582 N N . LEU A 1 194 ? -0.580 5.206 13.881 1.00 91.56 194 LEU A N 1
ATOM 1583 C CA . LEU A 1 194 ? -0.330 6.559 14.357 1.00 91.56 194 LEU A CA 1
ATOM 1584 C C . LEU A 1 194 ? -1.316 6.960 15.449 1.00 91.56 194 LEU A C 1
ATOM 1586 O O . LEU A 1 194 ? -2.531 6.747 15.351 1.00 91.56 194 LEU A O 1
ATOM 1590 N N . VAL A 1 195 ? -0.777 7.647 16.451 1.00 90.94 195 VAL A N 1
ATOM 1591 C CA . VAL A 1 195 ? -1.547 8.469 17.381 1.00 90.94 195 VAL A CA 1
ATOM 1592 C C . VAL A 1 195 ? -1.340 9.917 16.970 1.00 90.94 195 VAL A C 1
ATOM 1594 O O . VAL A 1 195 ? -0.258 10.469 17.150 1.00 90.94 195 VAL A O 1
ATOM 1597 N N . ILE A 1 196 ? -2.370 10.544 16.411 1.00 87.69 196 ILE A N 1
ATOM 1598 C CA . ILE A 1 196 ? -2.332 11.956 16.023 1.00 87.69 196 ILE A CA 1
ATOM 1599 C C . ILE A 1 196 ? -3.173 12.780 16.994 1.00 87.69 196 ILE A C 1
ATOM 1601 O O . ILE A 1 196 ? -4.290 12.406 17.351 1.00 87.69 196 ILE A O 1
ATOM 1605 N N . ASN A 1 197 ? -2.672 13.942 17.399 1.00 87.19 197 ASN A N 1
ATOM 1606 C CA . ASN A 1 197 ? -3.493 14.941 18.063 1.00 87.19 197 ASN A CA 1
ATOM 1607 C C . ASN A 1 197 ? -4.481 15.541 17.049 1.00 87.19 197 ASN A C 1
ATOM 1609 O O . ASN A 1 197 ? -4.077 16.289 16.164 1.00 87.19 197 ASN A O 1
ATOM 1613 N N . LEU A 1 198 ? -5.775 15.249 17.192 1.00 82.44 198 LEU A N 1
ATOM 1614 C CA . LEU A 1 198 ? -6.801 15.643 16.215 1.00 82.44 198 LEU A CA 1
ATOM 1615 C C . LEU A 1 198 ? -7.016 17.162 16.091 1.00 82.44 198 LEU A C 1
ATOM 1617 O O . LEU A 1 198 ? -7.550 17.615 15.087 1.00 82.44 198 LEU A O 1
ATOM 1621 N N . GLN A 1 199 ? -6.610 17.955 17.088 1.00 85.94 199 GLN A N 1
ATOM 1622 C CA . GLN A 1 199 ? -6.741 19.418 17.046 1.00 85.94 199 GLN A CA 1
ATOM 1623 C C . GLN A 1 199 ? -5.571 20.082 16.316 1.00 85.94 199 GLN A C 1
ATOM 1625 O O . GLN A 1 199 ? -5.746 21.093 15.646 1.00 85.94 199 GLN A O 1
ATOM 1630 N N . THR A 1 200 ? -4.367 19.526 16.464 1.00 88.75 200 THR A N 1
ATOM 1631 C CA . THR A 1 200 ? -3.122 20.121 15.946 1.00 88.75 200 THR A CA 1
ATOM 1632 C C . THR A 1 200 ? -2.532 19.362 14.761 1.00 88.75 200 THR A C 1
ATOM 1634 O O . THR A 1 200 ? -1.535 19.804 14.199 1.00 88.75 200 THR A O 1
ATOM 1637 N N . ASN A 1 201 ? -3.105 18.209 14.406 1.00 83.06 201 ASN A N 1
ATOM 1638 C CA . ASN A 1 201 ? -2.577 17.241 13.443 1.00 83.06 201 ASN A CA 1
ATOM 1639 C C . ASN A 1 201 ? -1.130 16.781 13.711 1.00 83.06 201 ASN A C 1
ATOM 1641 O O . ASN A 1 201 ? -0.482 16.228 12.825 1.00 83.06 201 ASN A O 1
ATOM 1645 N N . LYS A 1 202 ? -0.612 16.960 14.934 1.00 88.62 202 LYS A N 1
ATOM 1646 C CA . LYS A 1 202 ? 0.733 16.503 15.308 1.00 88.62 202 LYS A CA 1
ATOM 1647 C C . LYS A 1 202 ? 0.752 15.005 15.592 1.00 88.62 202 LYS A C 1
ATOM 1649 O O . LYS A 1 202 ? -0.110 14.510 16.318 1.00 88.62 202 LYS A O 1
ATOM 1654 N N . ILE A 1 203 ? 1.764 14.310 15.077 1.00 90.25 203 ILE A N 1
ATOM 1655 C CA . ILE A 1 203 ? 2.055 12.917 15.435 1.00 90.25 203 ILE A CA 1
ATOM 1656 C C . ILE A 1 203 ? 2.557 12.897 16.882 1.00 90.25 203 ILE A C 1
ATOM 1658 O O . ILE A 1 203 ? 3.507 13.598 17.226 1.00 90.25 203 ILE A O 1
ATOM 1662 N N . LEU A 1 204 ? 1.880 12.133 17.733 1.00 90.00 204 LEU A N 1
ATOM 1663 C CA . LEU A 1 204 ? 2.234 11.927 19.138 1.00 90.00 204 LEU A CA 1
ATOM 1664 C C . LEU A 1 204 ? 3.001 10.620 19.338 1.00 90.00 204 LEU A C 1
ATOM 1666 O O . LEU A 1 204 ? 3.866 10.546 20.203 1.00 90.00 204 LEU A O 1
ATOM 1670 N N . ALA A 1 205 ? 2.669 9.600 18.547 1.00 88.56 205 ALA A N 1
ATOM 1671 C CA . ALA A 1 205 ? 3.354 8.317 18.528 1.00 88.56 205 ALA A CA 1
ATOM 1672 C C . ALA A 1 205 ? 3.176 7.639 17.164 1.00 88.56 205 ALA A C 1
ATOM 1674 O O . ALA A 1 205 ? 2.138 7.802 16.514 1.00 88.56 205 ALA A O 1
ATOM 1675 N N . GLU A 1 206 ? 4.178 6.858 16.774 1.00 91.56 206 GLU A N 1
ATOM 1676 C CA . GLU A 1 206 ? 4.210 6.018 15.578 1.00 91.56 206 GLU A CA 1
ATOM 1677 C C . GLU A 1 206 ? 4.729 4.638 15.998 1.00 91.56 206 GLU A C 1
ATOM 1679 O O . GLU A 1 206 ? 5.679 4.544 16.778 1.00 91.56 206 GLU A O 1
ATOM 1684 N N . SER A 1 207 ? 4.058 3.570 15.568 1.00 88.69 207 SER A N 1
ATOM 1685 C CA . SER A 1 207 ? 4.509 2.204 15.840 1.00 88.69 207 SER A CA 1
ATOM 1686 C C . SER A 1 207 ? 5.663 1.789 14.932 1.00 88.69 207 SER A C 1
ATOM 1688 O O . SER A 1 207 ? 5.946 2.446 13.933 1.00 88.69 207 SER A O 1
ATOM 1690 N N . ASP A 1 208 ? 6.248 0.625 15.214 1.00 88.44 208 ASP A N 1
ATOM 1691 C CA . ASP A 1 208 ? 7.050 -0.089 14.216 1.00 88.44 208 ASP A CA 1
ATOM 1692 C C . ASP A 1 208 ? 6.234 -0.370 12.943 1.00 88.44 208 ASP A C 1
ATOM 1694 O O . ASP A 1 208 ? 5.000 -0.486 13.011 1.00 88.44 208 ASP A O 1
ATOM 1698 N N . GLY A 1 209 ? 6.934 -0.518 11.816 1.00 88.31 209 GLY A N 1
ATOM 1699 C CA . GLY A 1 209 ? 6.357 -0.904 10.536 1.00 88.31 209 GLY A CA 1
ATOM 1700 C C . GLY A 1 209 ? 6.051 -2.399 10.465 1.00 88.31 209 GLY A C 1
ATOM 1701 O O . GLY A 1 209 ? 6.771 -3.241 11.010 1.00 88.31 209 GLY A O 1
ATOM 1702 N N . TYR A 1 210 ? 4.963 -2.734 9.784 1.00 87.12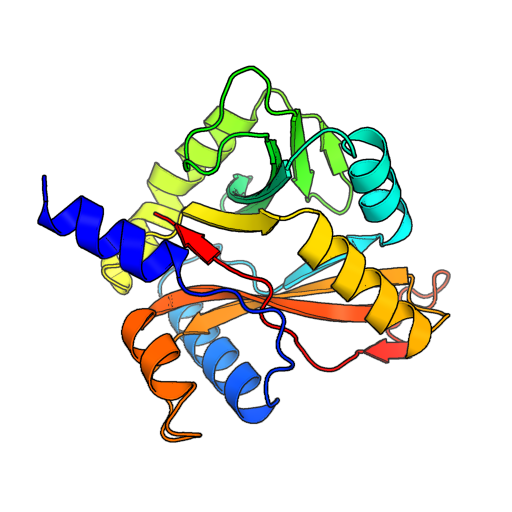 210 TYR A N 1
ATOM 1703 C CA . TYR A 1 210 ? 4.581 -4.107 9.469 1.00 87.12 210 TYR A CA 1
ATOM 1704 C C . TYR A 1 210 ? 4.449 -4.250 7.954 1.00 87.12 210 TYR A C 1
ATOM 1706 O O . TYR A 1 210 ? 3.802 -3.399 7.341 1.00 87.12 210 TYR A O 1
ATOM 1714 N N . ASP A 1 211 ? 5.035 -5.304 7.361 1.00 80.19 211 ASP A N 1
ATOM 1715 C CA . ASP A 1 211 ? 4.642 -5.709 5.999 1.00 80.19 211 ASP A CA 1
ATOM 1716 C C . ASP A 1 211 ? 3.162 -5.999 6.092 1.00 80.19 211 ASP A C 1
ATOM 1718 O O . ASP A 1 211 ? 2.743 -6.645 7.059 1.00 80.19 211 ASP A O 1
ATOM 1722 N N . LEU A 1 212 ? 2.383 -5.487 5.152 1.00 66.50 212 LEU A N 1
ATOM 1723 C CA . LEU A 1 212 ? 1.032 -5.962 5.109 1.00 66.50 212 LEU A CA 1
ATOM 1724 C C . LEU A 1 212 ? 0.924 -7.228 4.266 1.00 66.50 212 LEU A C 1
ATOM 1726 O O . LEU A 1 212 ? 0.142 -8.031 4.747 1.00 66.50 212 LEU A O 1
ATOM 1730 N N . GLY A 1 213 ? 1.623 -7.489 3.121 1.00 71.31 213 GLY A N 1
ATOM 1731 C CA . GLY A 1 213 ? 1.077 -8.499 2.176 1.00 71.31 213 GLY A CA 1
ATOM 1732 C C . GLY A 1 213 ? 1.631 -9.082 0.892 1.00 71.31 213 GLY A C 1
ATOM 1733 O O . GLY A 1 213 ? 2.820 -9.121 0.600 1.00 71.31 213 GLY A O 1
ATOM 1734 N N . ASN A 1 214 ? 0.650 -9.605 0.136 1.00 79.81 214 ASN A N 1
ATOM 1735 C CA . ASN A 1 214 ? 0.803 -10.360 -1.099 1.00 79.81 214 ASN A CA 1
ATOM 1736 C C . ASN A 1 214 ? 0.753 -9.441 -2.320 1.00 79.81 214 ASN A C 1
ATOM 1738 O O . ASN A 1 214 ? -0.255 -8.783 -2.578 1.00 79.81 214 ASN A O 1
ATOM 1742 N N . LEU A 1 215 ? 1.838 -9.434 -3.093 1.00 82.31 215 LEU A N 1
ATOM 1743 C CA . LEU A 1 215 ? 2.013 -8.566 -4.256 1.00 82.31 215 LEU A CA 1
ATOM 1744 C C . LEU A 1 215 ? 1.595 -9.246 -5.546 1.00 82.31 215 LEU A C 1
ATOM 1746 O O . LEU A 1 215 ? 2.063 -10.352 -5.833 1.00 82.31 215 LEU A O 1
ATOM 1750 N N . ARG A 1 216 ? 0.857 -8.547 -6.405 1.00 80.12 216 ARG A N 1
ATOM 1751 C CA . ARG A 1 216 ? 0.545 -9.042 -7.747 1.00 80.12 216 ARG A CA 1
ATOM 1752 C C . ARG A 1 216 ? 0.829 -8.019 -8.844 1.00 80.12 216 ARG A C 1
ATOM 1754 O O . ARG A 1 216 ? 0.609 -6.828 -8.613 1.00 80.12 216 ARG A O 1
ATOM 1761 N N . PRO A 1 217 ? 1.245 -8.498 -10.030 1.00 74.81 217 PRO A N 1
ATOM 1762 C CA . PRO A 1 217 ? 1.149 -7.721 -11.252 1.00 74.81 217 PRO A CA 1
ATOM 1763 C C . PRO A 1 217 ? -0.301 -7.570 -11.719 1.00 74.81 217 PRO A C 1
ATOM 1765 O O . PRO A 1 217 ? -1.169 -8.392 -11.338 1.00 74.81 217 PRO A O 1
#

Radius of gyration: 16.76 Å; Cα contacts (8 Å, |Δi|>4): 393; chains: 1; bounding box: 42×44×42 Å

Sequence (217 aa):
MELKNLQLEKIDGIDFIKKIDSKIENLFIEEYKELQGNVSGLTETFVIDLGTFKNLLSDHSNKKFCKFYYTQESKVLNISISFSDNSECAIIKEDKIYSLDGKFIETDNFIKLKENYANDIGAKLKKQTEEEDTLVYYTLDEINSFIKKMKDSNPAVNKLKFNMWQYCPTEIDNDLSAHFIARNNRISFCVHALVINLQTNKILAESDGYDLGNLRP

Foldseek 3Di:
DVVVVVLVVVLVPDDWFDFDDVVQVVVQLVQVVVVCVQFPQEDFKAKEWPVQVVVVLVVLVVFFKKKWFFFDDPSHTWTKIWGHNDPDPDDDPPIFIFTRPVHTDGDPCRVVRLVVCVVGRQVSLCVVQVDRWTMWMDTSVLVVVVVVVCCVVPVQFTMKMWGKGAQAADPPDPVCNVVSVSRHSPMDTWIWTFRADPVPRDTPDIHGTTGRGRIDD

Nearest PDB structures (foldseek):
  4mi7-assembly1_A  TM=3.016E-01  e=6.703E-02  Salmonella enterica subsp. enterica serovar Typhimurium str. SL1344
  7y7n-assembly1_A  TM=3.124E-01  e=4.381E-01  Methanobrevibacter ruminantium M1
  8guo-assembly1_A  TM=1.781E-01  e=9.073E-02  Staphylococcus aureus subsp. aureus NCTC 8325
  7qfz-assembly4_H  TM=3.006E-01  e=1.660E+00  Escherichia fergusonii ATCC 35469

Organism: Flavobacterium johnsoniae (NCBI:txid986)

pLDDT: mean 81.91, std 14.27, range [35.0, 95.88]

Secondary structure (DSSP, 8-state):
-HHHHHHHHHHHT-----BPPHHHHHHHHHHHHHHHHHSTT---EEEEEHHHHHHHHHHTTT-SEEEEEEEEETTEEEEEEEEES--SSSPPTT-EEEEESSSEEE-TTHHHHHHHHHHTHHHHHHHHHS----EEEEEHHHHHHHHHHHHHH-TT--EEEEEEEE----SS-HHHHHHHHHTTT-EEEEEEEEEE-TTT--EEEEPPPEE--EEE-

Mean predicted aligned error: 7.01 Å

Solvent-accessible surface area (backbone atoms only — not comparable to full-atom values): 11693 Å² total; per-residue (Å²): 113,66,70,60,51,55,52,49,54,62,46,73,70,47,87,36,80,44,80,48,57,68,70,60,52,50,53,20,33,51,49,33,54,58,48,40,78,78,39,76,39,66,57,59,67,48,63,44,52,41,66,61,51,51,48,54,52,60,80,46,62,90,37,50,28,42,34,39,30,51,22,30,53,98,74,27,53,38,49,30,40,33,43,30,78,63,91,60,84,69,87,54,95,82,44,52,43,29,40,61,73,86,47,83,42,81,50,92,57,51,68,59,24,36,50,44,13,52,74,42,59,39,46,50,43,28,73,75,47,76,38,53,65,40,35,38,39,38,47,45,65,58,55,52,50,50,55,49,55,48,38,77,78,38,78,71,55,46,28,37,36,35,41,41,27,20,36,52,76,52,98,60,57,82,80,57,25,57,57,29,52,75,38,46,52,32,66,53,48,32,41,23,49,24,26,56,41,86,88,74,71,43,78,76,46,72,52,73,38,22,41,61,56,33,72,36,93